Protein AF-A0A9P7V4I9-F1 (afdb_monomer_lite)

Structure (mmCIF, N/CA/C/O backbone):
data_AF-A0A9P7V4I9-F1
#
_entry.id   AF-A0A9P7V4I9-F1
#
loop_
_atom_site.group_PDB
_atom_site.id
_atom_site.type_symbol
_atom_site.label_atom_id
_atom_site.label_alt_id
_atom_site.label_comp_id
_atom_site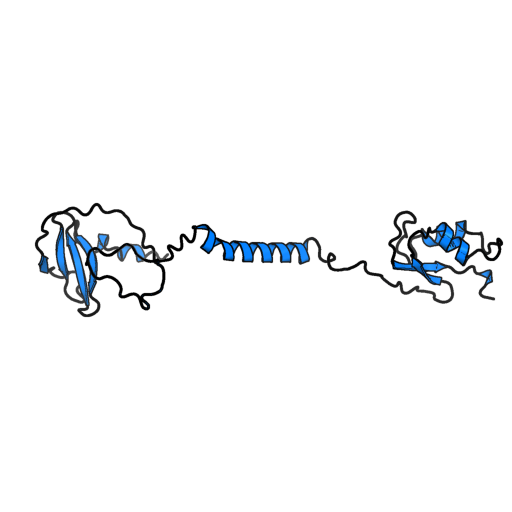.label_asym_id
_atom_site.label_entity_id
_atom_site.label_seq_id
_atom_site.pdbx_PDB_ins_code
_atom_site.Cartn_x
_atom_site.Cartn_y
_atom_site.Cartn_z
_atom_site.occupancy
_atom_site.B_iso_or_equiv
_atom_site.auth_seq_id
_atom_site.auth_comp_id
_atom_site.auth_asym_id
_atom_site.auth_atom_id
_atom_site.pdbx_PDB_model_num
ATOM 1 N N . MET A 1 1 ? -16.036 14.732 38.671 1.00 48.56 1 MET A N 1
ATOM 2 C CA . MET A 1 1 ? -17.140 14.366 39.583 1.00 48.56 1 MET A CA 1
ATOM 3 C C . MET A 1 1 ? -17.226 15.460 40.634 1.00 48.56 1 MET A C 1
ATOM 5 O O . MET A 1 1 ? -16.194 15.838 41.173 1.00 48.56 1 MET A O 1
ATOM 9 N N . GLY A 1 2 ? -18.386 16.105 40.764 1.00 50.16 2 GLY A N 1
ATOM 10 C CA . GLY A 1 2 ? -18.532 17.351 41.520 1.00 50.16 2 GLY A CA 1
ATOM 11 C C . GLY A 1 2 ? -18.321 17.162 43.023 1.00 50.16 2 GLY A C 1
ATOM 12 O O . GLY A 1 2 ? -18.761 16.166 43.593 1.00 50.16 2 GLY A O 1
ATOM 13 N N . ARG A 1 3 ? -17.706 18.169 43.653 1.00 56.31 3 ARG A N 1
ATOM 14 C CA . ARG A 1 3 ? -17.363 18.294 45.088 1.00 56.31 3 ARG A CA 1
ATOM 15 C C . ARG A 1 3 ? -18.532 18.090 46.075 1.00 56.31 3 ARG A C 1
ATOM 17 O O . ARG A 1 3 ? -18.316 18.102 47.277 1.00 56.31 3 ARG A O 1
ATOM 24 N N . TRP A 1 4 ? -19.755 17.940 45.574 1.00 55.81 4 TRP A N 1
ATOM 25 C CA . TRP A 1 4 ? -20.992 17.838 46.351 1.00 55.81 4 TRP A CA 1
ATOM 26 C C . TRP A 1 4 ? -21.554 16.413 46.436 1.00 55.81 4 TRP A C 1
ATOM 28 O O . TRP A 1 4 ? -22.368 16.147 47.307 1.00 55.81 4 TRP A O 1
ATOM 38 N N . THR A 1 5 ? -21.066 15.483 45.607 1.00 58.81 5 THR A N 1
ATOM 39 C CA . THR A 1 5 ? -21.534 14.078 45.596 1.00 58.81 5 THR A CA 1
ATOM 40 C C . THR A 1 5 ? -21.157 13.293 46.858 1.00 58.81 5 THR A C 1
ATOM 42 O O . THR A 1 5 ? -21.803 12.306 47.183 1.00 58.81 5 THR A O 1
ATOM 45 N N . GLN A 1 6 ? -20.164 13.766 47.617 1.00 59.81 6 GLN A N 1
ATOM 46 C CA . GLN A 1 6 ? -19.718 13.153 48.875 1.00 59.81 6 GLN A CA 1
ATOM 47 C C . GLN A 1 6 ? -20.744 13.259 50.022 1.00 59.81 6 GLN A C 1
ATOM 49 O O . GLN A 1 6 ? -20.689 12.478 50.962 1.00 59.81 6 GLN A O 1
ATOM 54 N N . TYR A 1 7 ? -21.679 14.217 49.959 1.00 56.94 7 TYR A N 1
ATOM 55 C CA . TYR A 1 7 ? -22.729 14.400 50.976 1.00 56.94 7 TYR A CA 1
ATOM 56 C C . TYR A 1 7 ? -24.053 13.712 50.604 1.00 56.94 7 TYR A C 1
ATOM 58 O O . TYR A 1 7 ? -25.024 13.792 51.359 1.00 56.94 7 TYR A O 1
ATOM 66 N N . ASP A 1 8 ? -24.106 13.060 49.438 1.00 60.00 8 ASP A N 1
ATOM 67 C CA . ASP A 1 8 ? -25.215 12.192 49.020 1.00 60.00 8 ASP A CA 1
ATOM 68 C C . ASP A 1 8 ? -25.020 10.739 49.476 1.00 60.00 8 ASP A C 1
ATOM 70 O O . ASP A 1 8 ? -25.925 9.916 49.328 1.00 60.00 8 ASP A O 1
ATOM 74 N N . GLU A 1 9 ? -23.857 10.412 50.044 1.00 65.81 9 GLU A N 1
ATOM 75 C CA . GLU A 1 9 ? -23.604 9.089 50.597 1.00 65.81 9 GLU A CA 1
ATOM 76 C C . GLU A 1 9 ? -24.466 8.843 51.840 1.00 65.81 9 GLU A C 1
ATOM 78 O O . GLU A 1 9 ? -24.535 9.661 52.759 1.00 65.81 9 GLU A O 1
ATOM 83 N N . ASP A 1 10 ? -25.083 7.664 51.892 1.00 68.69 10 ASP A N 1
ATOM 84 C CA . ASP A 1 10 ? -25.943 7.242 53.001 1.00 68.69 10 ASP A CA 1
ATOM 85 C C . ASP A 1 10 ? -25.240 7.263 54.355 1.00 68.69 10 ASP A C 1
ATOM 87 O O . ASP A 1 10 ? -25.863 7.554 55.371 1.00 68.69 10 ASP A O 1
ATOM 91 N N . SER A 1 11 ? -23.927 7.038 54.354 1.00 67.62 11 SER A N 1
ATOM 92 C CA . SER A 1 11 ? -23.060 7.100 55.531 1.00 67.62 11 SER A CA 1
ATOM 93 C C . SER A 1 11 ? -23.097 8.449 56.255 1.00 67.62 11 SER A C 1
ATOM 95 O O . SER A 1 11 ? -22.883 8.489 57.460 1.00 67.62 11 SER A O 1
ATOM 97 N N . HIS A 1 12 ? -23.362 9.548 55.541 1.00 66.69 12 HIS A N 1
ATOM 98 C CA . HIS A 1 12 ? -23.398 10.896 56.113 1.00 66.69 12 HIS A CA 1
ATOM 99 C C . HIS A 1 12 ? -24.795 11.337 56.567 1.00 66.69 12 HIS A C 1
ATOM 101 O O . HIS A 1 12 ? -24.910 12.344 57.263 1.00 66.69 12 HIS A O 1
ATOM 107 N N . ARG A 1 13 ? -25.852 10.626 56.157 1.00 70.69 13 ARG A N 1
ATOM 108 C CA . ARG A 1 13 ? -27.253 10.993 56.442 1.00 70.69 13 ARG A CA 1
ATOM 109 C C . ARG A 1 13 ? -27.920 10.059 57.439 1.00 70.69 13 ARG A C 1
ATOM 111 O O . ARG A 1 13 ? -28.845 10.465 58.134 1.00 70.69 13 ARG A O 1
ATOM 118 N N . LEU A 1 14 ? -27.464 8.812 57.497 1.00 77.31 14 LEU A N 1
ATOM 119 C CA . LEU A 1 14 ? -28.004 7.801 58.390 1.00 77.31 14 LEU A CA 1
ATOM 120 C C . LEU A 1 14 ? -27.185 7.704 59.681 1.00 77.31 14 LEU A C 1
ATOM 122 O O . LEU A 1 14 ? -25.968 7.887 59.652 1.00 77.31 14 LEU A O 1
ATOM 126 N N . PRO A 1 15 ? -27.834 7.391 60.816 1.00 77.50 15 PRO A N 1
ATOM 127 C CA . PRO A 1 15 ? -27.128 7.027 62.035 1.00 77.50 15 PRO A CA 1
ATOM 128 C C . PRO A 1 15 ? -26.159 5.864 61.797 1.00 77.50 15 PRO A C 1
ATOM 130 O O . PRO A 1 15 ? -26.411 4.988 60.963 1.00 77.50 15 PRO A O 1
ATOM 133 N N . GLU A 1 16 ? -25.070 5.826 62.567 1.00 74.31 16 GLU A N 1
ATOM 134 C CA . GLU A 1 16 ? -24.111 4.725 62.495 1.00 74.31 16 GLU A CA 1
ATOM 135 C C . GLU A 1 16 ? -24.813 3.374 62.692 1.00 74.31 16 GLU A C 1
ATOM 137 O O . GLU A 1 16 ? -25.641 3.198 63.587 1.00 74.31 16 GLU A O 1
ATOM 142 N N . GLY A 1 17 ? -24.486 2.417 61.824 1.00 79.38 17 GLY A N 1
ATOM 143 C CA . GLY A 1 17 ? -25.064 1.077 61.841 1.00 79.38 17 GLY A CA 1
ATOM 144 C C . GLY A 1 17 ? -26.286 0.889 60.940 1.00 79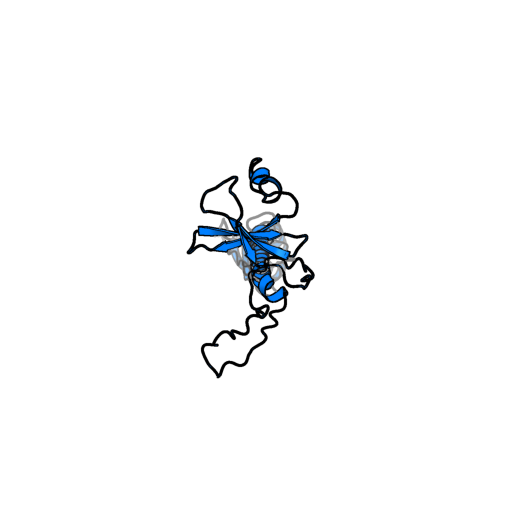.38 17 GLY A C 1
ATOM 145 O O . GLY A 1 17 ? -26.647 -0.256 60.684 1.00 79.38 17 GLY A O 1
ATOM 146 N N . PHE A 1 18 ? -26.873 1.949 60.382 1.00 80.44 18 PHE A N 1
ATOM 147 C CA . PHE A 1 18 ? -27.981 1.833 59.431 1.00 80.44 18 PHE A CA 1
ATOM 148 C C . PHE A 1 18 ? -27.505 1.951 57.984 1.00 80.44 18 PHE A C 1
ATOM 150 O O . PHE A 1 18 ? -26.717 2.830 57.635 1.00 80.44 18 PHE A O 1
ATOM 157 N N . LYS A 1 19 ? -28.020 1.081 57.112 1.00 85.25 19 LYS A N 1
ATOM 158 C CA . LYS A 1 19 ? -27.745 1.126 55.672 1.00 85.25 19 LYS A CA 1
ATOM 159 C C . LYS A 1 19 ? -29.043 1.085 54.873 1.00 85.25 19 LYS A C 1
ATOM 161 O O . LYS A 1 19 ? -29.905 0.251 55.137 1.00 85.25 19 LYS A O 1
ATOM 166 N N . ARG A 1 20 ? -29.175 1.942 53.854 1.00 84.06 20 ARG A N 1
ATOM 167 C CA . ARG A 1 20 ? -30.284 1.851 52.893 1.00 84.06 20 ARG A CA 1
ATOM 168 C C . ARG A 1 20 ? -30.117 0.602 52.026 1.00 84.06 20 ARG A C 1
ATOM 170 O O . ARG A 1 20 ? -29.076 0.413 51.396 1.00 84.06 20 ARG A O 1
ATOM 177 N N . VAL A 1 21 ? -31.151 -0.234 51.989 1.00 84.88 21 VAL A N 1
ATOM 178 C CA . VAL A 1 21 ? -31.166 -1.505 51.239 1.00 84.88 21 VAL A CA 1
ATOM 179 C C . VAL A 1 21 ? -32.210 -1.533 50.128 1.00 84.88 21 VAL A C 1
ATOM 181 O O . VAL A 1 21 ? -32.132 -2.380 49.241 1.00 84.88 21 VAL A O 1
ATOM 184 N N . GLY A 1 22 ? -33.158 -0.592 50.125 1.00 83.75 22 GLY A N 1
ATOM 185 C CA . GLY A 1 22 ? -34.174 -0.517 49.084 1.00 83.75 22 GLY A CA 1
ATOM 186 C C . GLY A 1 22 ? -34.950 0.794 49.065 1.00 83.75 22 GLY A C 1
ATOM 187 O O . GLY A 1 22 ? -34.905 1.591 50.005 1.00 83.75 22 GLY A O 1
ATOM 188 N N . TYR A 1 23 ? -35.672 0.987 47.967 1.00 83.94 23 TYR A N 1
ATOM 189 C CA . TYR A 1 23 ? -36.654 2.045 47.777 1.00 83.94 23 TYR A CA 1
ATOM 190 C C . TYR A 1 23 ? -37.902 1.423 47.149 1.00 83.94 23 TYR A C 1
ATOM 192 O O . TYR A 1 23 ? -37.803 0.766 46.112 1.00 83.94 23 TYR A O 1
ATOM 200 N N . ASP A 1 24 ? -39.050 1.600 47.795 1.00 81.88 24 ASP A N 1
ATOM 201 C CA . ASP A 1 24 ? -40.350 1.225 47.246 1.00 81.88 24 ASP A CA 1
ATOM 202 C C . ASP A 1 24 ? -40.912 2.436 46.497 1.00 81.88 24 ASP A C 1
ATOM 204 O O . ASP A 1 24 ? -41.302 3.427 47.116 1.00 81.88 24 ASP A O 1
ATOM 208 N N . SER A 1 25 ? -40.918 2.371 45.163 1.00 81.75 25 SER A N 1
ATOM 209 C CA . SER A 1 25 ? -41.394 3.459 44.305 1.00 81.75 25 SER A CA 1
ATOM 210 C C . SER A 1 25 ? -42.901 3.670 44.371 1.00 81.75 25 SER A C 1
ATOM 212 O O . SER A 1 25 ? -43.354 4.792 44.174 1.00 81.75 25 SER A O 1
ATOM 214 N N . ASP A 1 26 ? -43.669 2.616 44.647 1.00 80.06 26 ASP A N 1
ATOM 215 C CA . ASP A 1 26 ? -45.132 2.690 44.680 1.00 80.06 26 ASP A CA 1
ATOM 216 C C . ASP A 1 26 ? -45.604 3.376 45.964 1.00 80.06 26 ASP A C 1
ATOM 218 O O . ASP A 1 26 ? -46.618 4.074 45.975 1.00 80.06 26 ASP A O 1
ATOM 222 N N . ARG A 1 27 ? -44.849 3.187 47.053 1.00 77.75 27 ARG A N 1
ATOM 223 C CA . ARG A 1 27 ? -45.115 3.803 48.361 1.00 77.75 27 ARG A CA 1
ATOM 224 C C . ARG A 1 27 ? -44.264 5.038 48.645 1.00 77.75 27 ARG A C 1
ATOM 226 O O . ARG A 1 27 ? -44.505 5.695 49.649 1.00 77.75 27 ARG A O 1
ATOM 233 N N . GLN A 1 28 ? -43.266 5.311 47.808 1.00 79.69 28 GLN A N 1
ATOM 234 C CA . GLN A 1 28 ? -42.251 6.354 47.986 1.00 79.69 28 GLN A CA 1
ATOM 235 C C . GLN A 1 28 ? -41.512 6.274 49.340 1.00 79.69 28 GLN A C 1
ATOM 237 O O . GLN A 1 28 ? -41.162 7.293 49.935 1.00 79.69 28 GLN A O 1
ATOM 242 N N . ILE A 1 29 ? -41.238 5.054 49.818 1.00 81.94 29 ILE A N 1
ATOM 243 C CA . ILE A 1 29 ? -40.626 4.783 51.132 1.00 81.94 29 ILE A CA 1
ATOM 244 C C . ILE A 1 29 ? -39.210 4.225 50.973 1.00 81.94 29 ILE A C 1
ATOM 246 O O . ILE A 1 29 ? -38.946 3.364 50.130 1.00 81.94 29 ILE A O 1
ATOM 250 N N . TYR A 1 30 ? -38.303 4.675 51.840 1.00 82.56 30 TYR A N 1
ATOM 251 C CA . TYR A 1 30 ? -36.968 4.099 51.976 1.00 82.56 30 TYR A CA 1
ATOM 252 C C . TYR A 1 30 ? -36.941 2.972 53.008 1.00 82.56 30 TYR A C 1
ATOM 254 O O . TYR A 1 30 ? -37.517 3.091 54.093 1.00 82.56 30 TYR A O 1
ATOM 262 N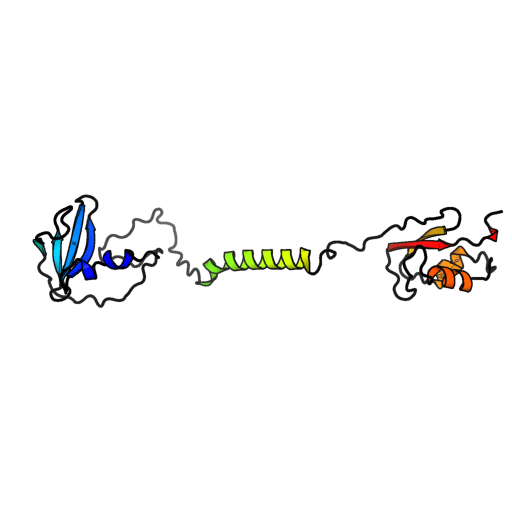 N . ILE A 1 31 ? -36.230 1.896 52.661 1.00 84.44 31 ILE A N 1
ATOM 263 C CA . ILE A 1 31 ? -36.037 0.720 53.510 1.00 84.44 31 ILE A CA 1
ATOM 264 C C . ILE A 1 31 ? -34.584 0.685 53.980 1.00 84.44 31 ILE A C 1
ATOM 266 O O . ILE A 1 31 ? -33.647 0.704 53.170 1.00 84.44 31 ILE A O 1
ATOM 270 N N . PHE A 1 32 ? -34.410 0.594 55.292 1.00 86.25 32 PHE A N 1
ATOM 271 C CA . PHE A 1 32 ? -33.123 0.552 55.969 1.00 86.25 32 PHE A CA 1
ATOM 272 C C . PHE A 1 32 ? -32.945 -0.770 56.709 1.00 86.25 32 PHE A C 1
ATOM 274 O O . PHE A 1 32 ? -33.903 -1.357 57.214 1.00 86.25 32 PHE A O 1
ATOM 281 N N . GLU A 1 33 ? -31.704 -1.227 56.787 1.00 85.94 33 GLU A N 1
ATOM 282 C CA . GLU A 1 33 ? -31.306 -2.399 57.555 1.00 85.94 33 GLU A CA 1
ATOM 283 C C . GLU A 1 33 ? -30.282 -1.984 58.610 1.00 85.94 33 GLU A C 1
ATOM 285 O O . GLU A 1 33 ? -29.309 -1.286 58.306 1.00 85.94 33 GLU A O 1
ATOM 290 N N . ASP A 1 34 ? -30.522 -2.402 59.850 1.00 84.94 34 ASP A N 1
ATOM 291 C CA . ASP A 1 34 ? -29.554 -2.274 60.935 1.00 84.94 34 ASP A CA 1
ATOM 292 C C . ASP A 1 34 ? -28.504 -3.381 60.801 1.00 84.94 34 ASP A C 1
ATOM 294 O O . ASP A 1 34 ? -28.817 -4.569 60.859 1.00 84.94 34 ASP A O 1
ATOM 298 N N . THR A 1 35 ? -27.249 -2.987 60.630 1.00 80.38 35 THR A N 1
ATOM 299 C CA . THR A 1 35 ? -26.103 -3.892 60.480 1.00 80.38 35 THR A CA 1
ATOM 300 C C . THR A 1 35 ? -25.798 -4.715 61.732 1.00 80.38 35 THR A C 1
ATOM 302 O O . THR A 1 35 ? -25.173 -5.768 61.606 1.00 80.38 35 THR A O 1
ATOM 305 N N . ASN A 1 36 ? -26.242 -4.283 62.917 1.00 78.62 36 ASN A N 1
ATOM 306 C CA . ASN A 1 36 ? -26.008 -5.010 64.166 1.00 78.62 36 ASN A CA 1
ATOM 307 C C . ASN A 1 36 ? -27.020 -6.144 64.358 1.00 78.62 36 ASN A C 1
ATOM 309 O O . ASN A 1 36 ? -26.644 -7.283 64.635 1.00 78.62 36 ASN A O 1
ATOM 313 N N . ASP A 1 37 ? -28.301 -5.829 64.162 1.00 76.00 37 ASP A N 1
ATOM 314 C CA . ASP A 1 37 ? -29.410 -6.726 64.497 1.00 76.00 37 ASP A CA 1
ATOM 315 C C . ASP A 1 37 ? -30.070 -7.370 63.264 1.00 76.00 37 ASP A C 1
ATOM 317 O O . ASP A 1 37 ? -30.934 -8.240 63.401 1.00 76.00 37 ASP A O 1
ATOM 321 N N . GLY A 1 38 ? -29.718 -6.930 62.051 1.00 74.44 38 GLY A N 1
ATOM 322 C CA . GLY A 1 38 ? -30.373 -7.340 60.802 1.00 74.44 38 GLY A CA 1
ATOM 323 C C . GLY A 1 38 ? -31.856 -6.962 60.755 1.00 74.44 38 GLY A C 1
ATOM 324 O O . GLY A 1 38 ? -32.656 -7.624 60.093 1.00 74.44 38 GLY A O 1
ATOM 325 N N . SER A 1 39 ? -32.265 -5.961 61.541 1.00 82.44 39 SER A N 1
ATOM 326 C CA . SER A 1 39 ? -33.660 -5.532 61.622 1.00 82.44 39 SER A CA 1
ATOM 327 C C . SER A 1 39 ? -33.999 -4.546 60.509 1.00 82.44 39 SER A C 1
ATOM 329 O O . SER A 1 39 ? -33.173 -3.714 60.136 1.00 82.44 39 SER A O 1
ATOM 331 N N . THR A 1 40 ? -35.215 -4.650 59.964 1.00 85.38 40 THR A N 1
ATOM 332 C CA . THR A 1 40 ? -35.668 -3.795 58.859 1.00 85.38 40 THR A CA 1
ATOM 333 C C . THR A 1 40 ? -36.500 -2.628 59.374 1.00 85.38 40 THR A C 1
ATOM 335 O O . THR A 1 40 ? -37.438 -2.811 60.162 1.00 85.38 40 THR A O 1
ATOM 338 N N . TRP A 1 41 ? -36.184 -1.439 58.874 1.00 84.19 41 TRP A N 1
ATOM 339 C CA . TRP A 1 41 ? -36.788 -0.168 59.250 1.00 84.19 41 TRP A CA 1
ATOM 340 C C . TRP A 1 41 ? -37.297 0.579 58.018 1.00 84.19 41 TRP A C 1
ATOM 342 O O . TRP A 1 41 ? -36.680 0.540 56.957 1.00 84.19 41 TRP A O 1
ATOM 352 N N . GLU A 1 42 ? -38.421 1.272 58.168 1.00 86.81 42 GLU A N 1
ATOM 353 C CA . GLU A 1 42 ? -39.026 2.121 57.137 1.00 86.81 42 GLU A CA 1
ATOM 354 C C . GLU A 1 42 ? -38.976 3.591 57.572 1.00 86.81 42 GLU A C 1
ATOM 356 O O . GLU A 1 42 ? -39.294 3.907 58.723 1.00 86.81 42 GLU A O 1
ATOM 361 N N . GLY A 1 43 ? -38.608 4.486 56.651 1.00 80.00 43 GLY A N 1
ATOM 362 C CA . GLY A 1 43 ? -38.710 5.941 56.829 1.00 80.00 43 GLY A CA 1
ATOM 363 C C . GLY A 1 43 ? -39.970 6.523 56.181 1.00 80.00 43 GLY A C 1
ATOM 364 O O . GLY A 1 43 ? -40.498 5.951 55.229 1.00 80.00 43 GLY A O 1
ATOM 365 N N . GLN A 1 44 ? -40.460 7.662 56.678 1.00 66.31 44 GLN A N 1
ATOM 366 C CA . GLN A 1 44 ? -41.551 8.391 56.019 1.00 66.31 44 GLN A CA 1
ATOM 367 C C . GLN A 1 44 ? -41.074 9.094 54.738 1.00 66.31 44 GLN A C 1
ATOM 369 O O . GLN A 1 44 ? -39.887 9.375 54.569 1.00 66.31 44 GLN A O 1
ATOM 374 N N . GLU A 1 45 ? -42.009 9.358 53.824 1.00 63.91 45 GLU A N 1
ATOM 375 C CA . GLU A 1 45 ? -41.734 10.058 52.570 1.00 63.91 45 GLU A CA 1
ATOM 376 C C . GLU A 1 45 ? -41.261 11.496 52.842 1.00 63.91 45 GLU A C 1
ATOM 378 O O . GLU A 1 45 ? -41.910 12.244 53.567 1.00 63.91 45 GLU A O 1
ATOM 383 N N . GLY A 1 46 ? -40.141 11.894 52.232 1.00 60.97 46 GLY A N 1
ATOM 384 C CA . GLY A 1 46 ? -39.700 13.293 52.189 1.00 60.97 46 GLY A CA 1
ATOM 385 C C . GLY A 1 46 ? -39.006 13.835 53.444 1.00 60.97 46 GLY A C 1
ATOM 386 O O . GLY A 1 46 ? -38.575 14.985 53.425 1.00 60.97 46 GLY A O 1
ATOM 387 N N . GLU A 1 47 ? -38.846 13.036 54.498 1.00 61.88 47 GLU A N 1
ATOM 388 C CA . GLU A 1 47 ? -38.163 13.461 55.724 1.00 61.88 47 GLU A CA 1
ATOM 389 C C . GLU A 1 47 ? -36.643 13.253 55.621 1.00 61.88 47 GLU A C 1
ATOM 391 O O . GLU A 1 47 ? -36.160 12.128 55.486 1.00 61.88 47 GLU A O 1
ATOM 396 N N . GLU A 1 48 ? -35.877 14.346 55.704 1.00 55.91 48 GLU A N 1
ATOM 397 C CA . GLU A 1 48 ? -34.404 14.317 55.727 1.00 55.91 48 GLU A CA 1
ATOM 398 C C . GLU A 1 48 ? -33.874 13.729 57.052 1.00 55.91 48 GLU A C 1
ATOM 400 O O . GLU A 1 48 ? -32.838 13.067 57.064 1.00 55.91 48 GLU A O 1
ATOM 405 N N . PHE A 1 49 ? -34.630 13.905 58.148 1.00 60.00 49 PHE A N 1
ATOM 406 C CA . PHE A 1 49 ? -34.340 13.395 59.495 1.00 60.00 49 PHE A CA 1
ATOM 407 C C . PHE A 1 49 ? -35.637 12.962 60.210 1.00 60.00 49 PHE A C 1
ATOM 409 O O . PHE A 1 49 ? -36.082 13.601 61.161 1.00 60.00 49 PHE A O 1
ATOM 416 N N . GLY A 1 50 ? -36.276 11.895 59.724 1.00 66.94 50 GLY A N 1
ATOM 417 C CA . GLY A 1 50 ? -37.553 11.399 60.256 1.00 66.94 50 GLY A CA 1
ATOM 418 C C . GLY A 1 50 ? -37.426 10.247 61.261 1.00 66.94 50 GLY A C 1
ATOM 419 O O . GLY A 1 50 ? -36.438 9.512 61.276 1.00 66.94 50 GLY A O 1
ATOM 420 N N . GLU A 1 51 ? -38.463 10.041 62.079 1.00 72.62 51 GLU A N 1
ATOM 421 C CA . GLU A 1 51 ? -38.571 8.860 62.945 1.00 72.62 51 GLU A CA 1
ATOM 422 C C . GLU A 1 51 ? -38.705 7.580 62.099 1.00 72.62 51 GLU A C 1
ATOM 424 O O . GLU A 1 51 ? -39.624 7.441 61.287 1.00 72.62 51 GLU A O 1
ATOM 429 N N . MET A 1 52 ? -37.793 6.622 62.292 1.00 77.06 52 MET A N 1
ATOM 430 C CA . MET A 1 52 ? -37.837 5.328 61.607 1.00 77.06 52 MET A CA 1
ATOM 431 C C . MET A 1 52 ? -38.777 4.363 62.332 1.00 77.06 52 MET A C 1
ATOM 433 O O . MET A 1 52 ? -38.692 4.181 63.549 1.00 77.06 52 MET A O 1
ATOM 437 N N . ARG A 1 53 ? -39.641 3.676 61.579 1.00 80.12 53 ARG A N 1
ATOM 438 C CA . ARG A 1 53 ? -40.534 2.648 62.123 1.00 80.12 53 ARG A CA 1
ATOM 439 C C . ARG A 1 53 ? -39.958 1.261 61.873 1.00 80.12 53 ARG A C 1
ATOM 441 O O . ARG A 1 53 ? -39.714 0.878 60.732 1.00 80.12 53 ARG A O 1
ATOM 448 N N . LYS A 1 54 ? -39.799 0.479 62.940 1.00 80.38 54 LYS A N 1
ATOM 449 C CA . LYS A 1 54 ? -39.373 -0.920 62.841 1.00 80.38 54 LYS A CA 1
ATOM 450 C C . LYS A 1 54 ? -40.484 -1.765 62.226 1.00 80.38 54 LYS A C 1
ATOM 452 O O . LYS A 1 54 ? -41.604 -1.762 62.734 1.00 80.38 54 LYS A O 1
ATOM 457 N N . VAL A 1 55 ? -40.170 -2.495 61.161 1.00 80.75 55 VAL A N 1
ATOM 458 C CA . VAL A 1 55 ? -41.157 -3.303 60.419 1.00 80.75 55 VAL A CA 1
ATOM 459 C C . VAL A 1 55 ? -40.886 -4.794 60.538 1.00 80.75 55 VAL A C 1
ATOM 461 O O . VAL A 1 55 ? -41.820 -5.592 60.496 1.00 80.75 55 VAL A O 1
ATOM 464 N N . SER A 1 56 ? -39.638 -5.190 60.795 1.00 76.62 56 SER A N 1
ATOM 465 C CA . SER A 1 56 ? -39.305 -6.583 61.082 1.00 76.62 56 SER A CA 1
ATOM 466 C C . SER A 1 56 ? -38.282 -6.699 62.216 1.00 76.62 56 SER A C 1
ATOM 468 O O . SER A 1 56 ? -37.365 -5.887 62.356 1.00 76.62 56 SER A O 1
ATOM 470 N N . ASN A 1 57 ? -38.442 -7.725 63.055 1.00 65.25 57 ASN A N 1
ATOM 471 C CA . ASN A 1 57 ? -37.377 -8.166 63.949 1.00 65.25 57 ASN A CA 1
ATOM 472 C C . ASN A 1 57 ? -36.478 -9.119 63.158 1.00 65.25 57 ASN A C 1
ATOM 474 O O . ASN A 1 57 ? -36.964 -10.133 62.652 1.00 65.25 57 ASN A O 1
ATOM 478 N N . GLY A 1 58 ? -35.189 -8.782 63.059 1.00 57.16 58 GLY A N 1
ATOM 479 C CA . GLY A 1 58 ? -34.180 -9.585 62.378 1.00 57.16 58 GLY A CA 1
ATOM 480 C C . GLY A 1 58 ? -34.138 -10.993 62.961 1.00 57.16 58 GLY A C 1
ATOM 481 O O . GLY A 1 58 ? -33.608 -11.227 64.044 1.00 57.16 58 GLY A O 1
ATOM 482 N N . SER A 1 59 ? -34.744 -11.947 62.260 1.00 44.41 59 SER A N 1
ATOM 483 C CA . SER A 1 59 ? -34.658 -13.362 62.607 1.00 44.41 59 SER A CA 1
ATOM 484 C C . SER A 1 59 ? -33.515 -13.983 61.812 1.00 44.41 59 SER A C 1
ATOM 486 O O . SER A 1 59 ? -33.684 -14.490 60.712 1.00 44.41 59 SER A O 1
ATOM 488 N N . GLY A 1 60 ? -32.324 -13.881 62.405 1.00 45.81 60 GLY A N 1
ATOM 489 C CA . GLY A 1 60 ? -31.197 -14.803 62.272 1.00 45.81 60 GLY A CA 1
ATOM 490 C C . GLY A 1 60 ? -30.887 -15.382 60.891 1.00 45.81 60 GLY A C 1
ATOM 491 O O . GLY A 1 60 ? -31.258 -16.515 60.594 1.00 45.81 60 GLY A O 1
ATOM 492 N N . ARG A 1 61 ? -30.020 -14.694 60.144 1.00 36.81 61 ARG A N 1
ATOM 493 C CA . ARG A 1 61 ? -28.786 -15.284 59.592 1.00 36.81 61 ARG A CA 1
ATOM 494 C C . ARG A 1 61 ? -27.931 -14.171 58.979 1.00 36.81 61 ARG A C 1
ATOM 496 O O . ARG A 1 61 ? -28.457 -13.432 58.152 1.00 36.81 61 ARG A O 1
ATOM 503 N N . PRO A 1 62 ? -26.632 -14.065 59.308 1.00 40.38 62 PRO A N 1
ATOM 504 C CA . PRO A 1 62 ? -25.750 -13.180 58.567 1.00 40.38 62 PRO A CA 1
ATOM 505 C C . PRO A 1 62 ? -25.647 -13.743 57.147 1.00 40.38 62 PRO A C 1
ATOM 507 O O . PRO A 1 62 ? -25.048 -14.799 56.929 1.00 40.38 62 PRO A O 1
ATOM 510 N N . ARG A 1 63 ? -26.275 -13.080 56.172 1.00 43.66 63 ARG A N 1
ATOM 511 C CA . ARG A 1 63 ? -25.888 -13.265 54.775 1.00 43.66 63 ARG A CA 1
ATOM 512 C C . ARG A 1 63 ? -24.466 -12.731 54.688 1.00 43.66 63 ARG A C 1
ATOM 514 O O . ARG A 1 63 ? -24.249 -11.536 54.863 1.00 43.66 63 ARG A O 1
ATOM 521 N N . GLN A 1 64 ? -23.500 -13.630 54.501 1.00 37.47 64 GLN A N 1
ATOM 522 C CA . GLN A 1 64 ? -22.166 -13.240 54.073 1.00 37.47 64 GLN A CA 1
ATOM 523 C C . GLN A 1 64 ? -22.342 -12.340 52.854 1.00 37.47 64 GLN A C 1
ATOM 525 O O . GLN A 1 64 ? -22.886 -12.744 51.830 1.00 37.47 64 GLN A O 1
ATOM 530 N N . ARG A 1 65 ? -21.981 -11.080 53.061 1.00 41.84 65 ARG A N 1
ATOM 531 C CA . ARG A 1 65 ? -21.950 -10.032 52.064 1.00 41.84 65 ARG A CA 1
ATOM 532 C C . ARG A 1 65 ? -20.787 -10.354 51.136 1.00 41.84 65 ARG A C 1
ATOM 534 O O . ARG A 1 65 ? -19.668 -9.925 51.388 1.00 41.84 65 ARG A O 1
ATOM 541 N N . GLU A 1 66 ? -21.047 -11.167 50.121 1.00 41.78 66 GLU A N 1
ATOM 542 C CA . GLU A 1 66 ? -20.260 -11.102 48.897 1.00 41.78 66 GLU A CA 1
ATOM 543 C C . GLU A 1 66 ? -20.600 -9.748 48.269 1.00 41.78 66 GLU A C 1
ATOM 545 O O . GLU A 1 66 ? -21.766 -9.404 48.056 1.00 41.78 66 GLU A O 1
ATOM 550 N N . GLU A 1 67 ? -19.577 -8.909 48.141 1.00 44.53 67 GLU A N 1
ATOM 551 C CA . GLU A 1 67 ? -19.611 -7.674 47.370 1.00 44.53 67 GLU A CA 1
ATOM 552 C C . GLU A 1 67 ? -19.765 -8.060 45.898 1.00 44.53 67 GLU A C 1
ATOM 554 O O . GLU A 1 67 ? -18.812 -8.026 45.132 1.00 44.53 67 GLU A O 1
ATOM 559 N N . ASP A 1 68 ? -20.964 -8.500 45.523 1.00 41.66 68 ASP A N 1
ATOM 560 C CA . ASP A 1 68 ? -21.310 -8.708 44.129 1.00 41.66 68 ASP A CA 1
ATOM 561 C C . ASP A 1 68 ? -21.565 -7.333 43.519 1.00 41.66 68 ASP A C 1
ATOM 563 O O . ASP A 1 68 ? -22.589 -6.674 43.746 1.00 41.66 68 ASP A O 1
ATOM 567 N N . ASP A 1 69 ? -20.546 -6.900 42.785 1.00 39.09 69 ASP A N 1
ATOM 568 C CA . ASP A 1 69 ? -20.591 -5.859 41.779 1.00 39.09 69 ASP A CA 1
ATOM 569 C C . ASP A 1 69 ? -21.913 -5.913 41.008 1.00 39.09 69 ASP A C 1
ATOM 571 O O . ASP A 1 69 ? -22.445 -6.977 40.684 1.00 39.09 69 ASP A O 1
ATOM 575 N N . VAL A 1 70 ? -22.467 -4.735 40.725 1.00 48.59 70 VAL A N 1
ATOM 576 C CA . VAL A 1 70 ? -23.754 -4.559 40.048 1.00 48.59 70 VAL A CA 1
ATOM 577 C C . VAL A 1 70 ? -23.619 -4.990 38.583 1.00 48.59 70 VAL A C 1
ATOM 579 O O . VAL A 1 70 ? -23.539 -4.165 37.675 1.00 48.59 70 VAL A O 1
ATOM 582 N N . GLU A 1 71 ? -23.559 -6.295 38.333 1.00 44.56 71 GLU A N 1
ATOM 583 C CA . GLU A 1 71 ? -23.493 -6.844 36.990 1.00 44.56 71 GLU A CA 1
ATOM 584 C C . GLU A 1 71 ? -24.904 -6.831 36.393 1.00 44.56 71 GLU A C 1
ATOM 586 O O . GLU A 1 71 ? -25.777 -7.658 36.675 1.00 44.56 71 GLU A O 1
ATOM 591 N N . TYR A 1 72 ? -25.143 -5.816 35.562 1.00 45.69 72 TYR A N 1
ATOM 592 C CA . TYR A 1 72 ? -26.302 -5.711 34.684 1.00 45.69 72 TYR A CA 1
ATOM 593 C C . TYR A 1 72 ? -26.195 -6.801 33.607 1.00 45.69 72 TYR A C 1
ATOM 595 O O . TYR A 1 72 ? -25.783 -6.555 32.476 1.00 45.69 72 TYR A O 1
ATOM 603 N N . GLY A 1 73 ? -26.510 -8.043 33.971 1.00 44.47 73 GLY A N 1
ATOM 604 C CA . GLY A 1 73 ? -26.307 -9.171 33.071 1.00 44.47 73 GLY A CA 1
ATOM 605 C C . GLY A 1 73 ? -26.708 -10.513 33.663 1.00 44.47 73 GLY A C 1
ATOM 606 O O . GLY A 1 73 ? -25.868 -11.259 34.127 1.00 44.47 73 GLY A O 1
ATOM 607 N N . ALA A 1 74 ? -27.997 -10.834 33.554 1.00 45.25 74 ALA A N 1
ATOM 608 C CA . ALA A 1 74 ? -28.548 -12.191 33.525 1.00 45.25 74 ALA A CA 1
ATOM 609 C C . ALA A 1 74 ? -28.161 -13.185 34.653 1.00 45.25 74 ALA A C 1
ATOM 611 O O . ALA A 1 74 ? -27.142 -13.861 34.617 1.00 45.25 74 ALA A O 1
ATOM 612 N N . ALA A 1 75 ? -29.162 -13.445 35.503 1.00 51.53 75 ALA A N 1
ATOM 613 C CA . ALA A 1 75 ? -29.429 -14.743 36.130 1.00 51.53 75 ALA A CA 1
ATOM 614 C C . ALA A 1 75 ? -28.411 -15.257 37.166 1.00 51.53 75 ALA A C 1
ATOM 616 O O . ALA A 1 75 ? -27.914 -16.375 37.061 1.00 51.53 75 ALA A O 1
ATOM 617 N N . SER A 1 76 ? -28.258 -14.516 38.265 1.00 47.84 76 SER A N 1
ATOM 618 C CA . SER A 1 76 ? -28.171 -15.174 39.572 1.00 47.84 76 SER A CA 1
ATOM 619 C C . SER A 1 76 ? -29.598 -15.509 40.015 1.00 47.84 76 SER A C 1
ATOM 621 O O . SER A 1 76 ? -30.464 -14.631 40.085 1.00 47.84 76 SER A O 1
ATOM 623 N N . GLY A 1 77 ? -29.885 -16.801 40.180 1.00 47.34 77 GLY A N 1
ATOM 624 C CA . GLY A 1 77 ? -31.199 -17.302 40.570 1.00 47.34 77 GLY A CA 1
ATOM 625 C C . GLY A 1 77 ? -31.629 -16.675 41.890 1.00 47.34 77 GLY A C 1
ATOM 626 O O . GLY A 1 77 ? -31.006 -16.895 42.927 1.00 47.34 77 GLY A O 1
ATOM 627 N N . ARG A 1 78 ? -32.695 -15.877 41.848 1.00 50.47 78 ARG A N 1
ATOM 628 C CA . ARG A 1 78 ? -33.314 -15.340 43.054 1.00 50.47 78 ARG A CA 1
ATOM 629 C C . ARG A 1 78 ? -33.791 -16.502 43.935 1.00 50.47 78 ARG A C 1
ATOM 631 O O . ARG A 1 78 ? -34.329 -17.493 43.449 1.00 50.47 78 ARG A O 1
ATOM 638 N N . SER A 1 79 ? -33.595 -16.381 45.246 1.00 53.69 79 SER A N 1
ATOM 639 C CA . SER A 1 79 ? -33.989 -17.397 46.234 1.00 53.69 79 SER A CA 1
ATOM 640 C C . SER A 1 79 ? -35.498 -17.428 46.525 1.00 53.69 79 SER A C 1
ATOM 642 O O . SER A 1 79 ? -35.921 -18.076 47.475 1.00 53.69 79 SER A O 1
ATOM 644 N N . ASP A 1 80 ? -36.298 -16.666 45.780 1.00 59.78 80 ASP A N 1
ATOM 645 C CA . ASP A 1 80 ? -37.729 -16.428 45.996 1.00 59.78 80 ASP A CA 1
ATOM 646 C C . ASP A 1 80 ? -38.635 -17.463 45.301 1.00 59.78 80 ASP A C 1
ATOM 648 O O . ASP A 1 80 ? -39.852 -17.402 45.449 1.00 59.78 80 ASP A O 1
ATOM 652 N N . GLY A 1 81 ? -38.069 -18.451 44.598 1.00 53.69 81 GLY A N 1
ATOM 653 C CA . GLY A 1 81 ? -38.816 -19.599 44.066 1.00 53.69 81 GLY A CA 1
ATOM 654 C C . GLY A 1 81 ? -39.721 -19.285 42.870 1.00 53.69 81 GLY A C 1
ATOM 655 O O . GLY A 1 81 ? -40.422 -20.175 42.392 1.00 53.69 81 GLY A O 1
ATOM 656 N N . TYR A 1 82 ? -39.690 -18.056 42.352 1.00 47.91 82 TYR A N 1
ATOM 657 C CA . TYR A 1 82 ? -40.379 -17.703 41.117 1.00 47.91 82 TYR A CA 1
ATOM 658 C C . TYR A 1 82 ? -39.454 -17.943 39.925 1.00 47.91 82 TYR A C 1
ATOM 660 O O . TYR A 1 82 ? -38.575 -17.145 39.598 1.00 47.91 82 TYR A O 1
ATOM 668 N N . GLU A 1 83 ? -39.668 -19.077 39.266 1.00 51.81 83 GLU A N 1
ATOM 669 C CA . GLU A 1 83 ? -39.044 -19.400 37.991 1.00 51.81 83 GLU A CA 1
ATOM 670 C C . GLU A 1 83 ? -39.572 -18.438 36.915 1.00 51.81 83 GLU A C 1
ATOM 672 O O . GLU A 1 83 ? -40.784 -18.255 36.765 1.00 51.81 83 GLU A O 1
ATOM 677 N N . ARG A 1 84 ? -38.673 -17.771 36.172 1.00 53.22 84 ARG A N 1
ATOM 678 C CA . ARG A 1 84 ? -39.085 -16.977 35.008 1.00 53.22 84 ARG A CA 1
ATOM 679 C C . ARG A 1 84 ? -39.749 -17.934 34.028 1.00 53.22 84 ARG A C 1
ATOM 681 O O . ARG A 1 84 ? -39.061 -18.776 33.461 1.00 53.22 84 ARG A O 1
ATOM 688 N N . LEU A 1 85 ? -41.055 -17.773 33.822 1.00 54.25 85 LEU A N 1
ATOM 689 C CA . LEU A 1 85 ? -41.788 -18.447 32.757 1.00 54.25 85 LEU A CA 1
ATOM 690 C C . LEU A 1 85 ? -41.091 -18.124 31.434 1.00 54.25 85 LEU A C 1
ATOM 692 O O . LEU A 1 85 ? -41.177 -17.013 30.910 1.00 54.25 85 LEU A O 1
ATOM 696 N N . SER A 1 86 ? -40.326 -19.091 30.949 1.00 49.44 86 SER A N 1
ATOM 697 C CA . SER A 1 86 ? -39.676 -19.066 29.656 1.00 49.44 86 SER A CA 1
ATOM 698 C C . SER A 1 86 ? -40.763 -19.057 28.590 1.00 49.44 86 SER A C 1
ATOM 700 O O . SER A 1 86 ? -41.574 -19.975 28.479 1.00 49.44 86 SER A O 1
ATOM 702 N N . SER A 1 87 ? -40.795 -17.990 27.797 1.00 55.41 87 SER A N 1
ATOM 703 C CA . SER A 1 87 ? -41.474 -18.012 26.511 1.00 55.41 87 SER A CA 1
ATOM 704 C C . SER A 1 87 ? -40.808 -19.105 25.671 1.00 55.41 87 SER A C 1
ATOM 706 O O . SER A 1 87 ? -39.665 -18.929 25.262 1.00 55.41 87 SER A O 1
ATOM 708 N N . ASP A 1 88 ? -41.533 -20.199 25.433 1.00 50.00 88 ASP A N 1
ATOM 709 C CA . ASP A 1 88 ? -41.202 -21.345 24.567 1.00 50.00 88 ASP A CA 1
ATOM 710 C C . ASP A 1 88 ? -40.556 -22.582 25.260 1.00 50.00 88 ASP A C 1
ATOM 712 O O . ASP A 1 88 ? -39.364 -22.579 25.580 1.00 50.00 88 ASP A O 1
ATOM 716 N N . PRO A 1 89 ? -41.314 -23.688 25.453 1.00 54.81 89 PRO A N 1
ATOM 717 C CA . PRO A 1 89 ? -40.829 -24.930 26.068 1.00 54.81 89 PRO A CA 1
ATOM 718 C C . PRO A 1 89 ? -39.863 -25.751 25.194 1.00 54.81 89 PRO A C 1
ATOM 720 O O . PRO A 1 89 ? -39.320 -26.745 25.673 1.00 54.81 89 PRO A O 1
ATOM 723 N N . ASN A 1 90 ? -39.624 -25.368 23.934 1.00 51.50 90 ASN A N 1
ATOM 724 C CA . ASN A 1 90 ? -38.702 -26.082 23.040 1.00 51.50 90 ASN A CA 1
ATOM 725 C C . ASN A 1 90 ? -37.316 -25.443 22.920 1.00 51.50 90 ASN A C 1
ATOM 727 O O . ASN A 1 90 ? -36.494 -25.915 22.129 1.00 51.50 90 ASN A O 1
ATOM 731 N N . GLN A 1 91 ? -37.017 -24.387 23.678 1.00 51.69 91 GLN A N 1
ATOM 732 C CA . GLN A 1 91 ? -35.693 -23.793 23.611 1.00 51.69 91 GLN A CA 1
ATOM 733 C C . GLN A 1 91 ? -34.737 -24.556 24.541 1.00 51.69 91 GLN A C 1
ATOM 735 O O . GLN A 1 91 ? -34.885 -24.478 25.762 1.00 51.69 91 GLN A O 1
ATOM 740 N N . PRO A 1 92 ? -33.733 -25.291 24.015 1.00 49.09 92 PRO A N 1
ATOM 741 C CA . PRO A 1 92 ? -32.680 -25.809 24.870 1.00 49.09 92 PRO A CA 1
ATOM 742 C C . PRO A 1 92 ? -32.058 -24.618 25.592 1.00 49.09 92 PRO A C 1
ATOM 744 O O . PRO A 1 92 ? -31.730 -23.618 24.944 1.00 49.09 92 PRO A O 1
ATOM 747 N N . THR A 1 93 ? -31.892 -24.733 26.911 1.00 54.66 93 THR A N 1
ATOM 748 C CA . THR A 1 93 ? -31.088 -23.830 27.735 1.00 54.66 93 THR A CA 1
ATOM 749 C C . THR A 1 93 ? -29.658 -23.878 27.215 1.00 54.66 93 THR A C 1
ATOM 751 O O . THR A 1 93 ? -28.773 -24.560 27.730 1.00 54.66 93 THR A O 1
ATOM 754 N N . ARG A 1 94 ? -29.411 -23.171 26.110 1.00 51.16 94 ARG A N 1
ATOM 755 C CA . ARG A 1 94 ? -28.069 -22.899 25.643 1.00 51.16 94 ARG A CA 1
ATOM 756 C C . ARG A 1 94 ? -27.491 -22.009 26.719 1.00 51.16 94 ARG A C 1
ATOM 758 O O . ARG A 1 94 ? -27.711 -20.803 26.728 1.00 51.16 94 ARG A O 1
ATOM 765 N N . SER A 1 95 ? -26.752 -22.638 27.628 1.00 54.97 95 SER A N 1
ATOM 766 C CA . SER A 1 95 ? -25.634 -22.014 28.306 1.00 54.97 95 SER A CA 1
ATOM 767 C C . SER A 1 95 ? -24.758 -21.448 27.197 1.00 54.97 95 SER A C 1
ATOM 769 O O . SER A 1 95 ? -23.858 -22.100 26.665 1.00 54.97 95 SER A O 1
ATOM 771 N N . PHE A 1 96 ? -25.077 -20.230 26.771 1.00 54.84 96 PHE A N 1
ATOM 772 C CA . PHE A 1 96 ? -24.123 -19.392 26.101 1.00 54.84 96 PHE A CA 1
ATOM 773 C C . PHE A 1 96 ? -23.094 -19.096 27.184 1.00 54.84 96 PHE A C 1
ATOM 775 O O . PHE A 1 96 ? -23.124 -18.051 27.821 1.00 54.84 96 PHE A O 1
ATOM 782 N N . ARG A 1 97 ? -22.138 -20.017 27.362 1.00 56.94 97 ARG A N 1
ATOM 783 C CA . ARG A 1 97 ? -20.763 -19.642 27.677 1.00 56.94 97 ARG A CA 1
ATOM 784 C C . ARG A 1 97 ? -20.299 -18.769 26.512 1.00 56.94 97 ARG A C 1
ATOM 786 O O . ARG A 1 97 ? -19.552 -19.192 25.633 1.00 56.94 97 ARG A O 1
ATOM 793 N N . ALA A 1 98 ? -20.850 -17.564 26.425 1.00 58.19 98 ALA A N 1
ATOM 794 C CA . ALA A 1 98 ? -20.237 -16.478 25.717 1.00 58.19 98 ALA A CA 1
ATOM 795 C C . ALA A 1 98 ? -18.976 -16.228 26.530 1.00 58.19 98 ALA A C 1
ATOM 797 O O . ALA A 1 98 ? -19.028 -15.624 27.593 1.00 58.19 98 ALA A O 1
ATOM 798 N N . GLY A 1 99 ? -17.870 -16.842 26.104 1.00 63.97 99 GLY A N 1
ATOM 799 C CA . GLY A 1 99 ? -16.592 -16.586 26.742 1.00 63.97 99 GLY A CA 1
ATOM 800 C C . GLY A 1 99 ? -16.376 -15.069 26.815 1.00 63.97 99 GLY A C 1
ATOM 801 O O . GLY A 1 99 ? -16.836 -14.370 25.907 1.00 63.97 99 GLY A O 1
ATOM 802 N N . PRO A 1 100 ? -15.698 -14.552 27.851 1.00 67.25 100 PRO A N 1
ATOM 803 C CA . PRO A 1 100 ? -15.524 -13.110 28.078 1.00 67.25 100 PRO A CA 1
ATOM 804 C C . PRO A 1 100 ? -15.026 -12.339 26.841 1.00 67.25 100 PRO A C 1
ATOM 806 O O . PRO A 1 100 ? -15.314 -11.169 26.638 1.00 67.25 100 PRO A O 1
ATOM 809 N N . TYR A 1 101 ? -14.311 -13.028 25.956 1.00 68.62 101 TYR A N 1
ATOM 810 C CA . TYR A 1 101 ? -13.775 -12.540 24.686 1.00 68.62 101 TYR A CA 1
ATOM 811 C C . TYR A 1 101 ? -14.827 -12.289 23.588 1.00 68.62 101 TYR A C 1
ATOM 813 O O . TYR A 1 101 ? -14.548 -11.594 22.612 1.00 68.62 101 TYR A O 1
ATOM 821 N N . ARG A 1 102 ? -16.044 -12.823 23.717 1.00 72.31 102 ARG A N 1
ATOM 822 C CA . ARG A 1 102 ? -17.101 -12.718 22.698 1.00 72.31 102 ARG A CA 1
ATOM 823 C C . ARG A 1 102 ? -17.715 -11.315 22.637 1.00 72.31 102 ARG A C 1
ATOM 825 O O . ARG A 1 102 ? -18.136 -10.893 21.565 1.00 72.31 102 ARG A O 1
ATOM 832 N N . THR A 1 103 ? -17.708 -10.585 23.751 1.00 77.50 103 THR A N 1
ATOM 833 C CA . THR A 1 103 ? -18.096 -9.165 23.825 1.00 77.50 103 THR A CA 1
ATOM 834 C C . THR A 1 103 ? -16.952 -8.220 23.442 1.00 77.50 103 THR A C 1
ATOM 836 O O . THR A 1 103 ? -17.210 -7.098 23.016 1.00 77.50 103 THR A O 1
ATOM 839 N N . LEU A 1 104 ? -15.695 -8.677 23.507 1.00 83.00 104 LEU A N 1
ATOM 840 C CA . LEU A 1 104 ? -14.511 -7.903 23.102 1.00 83.00 104 LEU A CA 1
ATOM 841 C C . LEU A 1 104 ? -14.226 -7.973 21.592 1.00 83.00 104 LEU A C 1
ATOM 843 O O . LEU A 1 104 ? -13.619 -7.065 21.026 1.00 83.00 104 LEU A O 1
ATOM 847 N N . PHE A 1 105 ? -14.693 -9.026 20.919 1.00 83.69 105 PHE A N 1
ATOM 848 C CA . PHE A 1 105 ? -14.556 -9.208 19.471 1.00 83.69 105 PHE A CA 1
ATOM 849 C C . PHE A 1 105 ? -14.982 -7.994 18.614 1.00 83.69 105 PHE A C 1
ATOM 851 O O . PHE A 1 105 ? -14.198 -7.603 17.746 1.00 83.69 105 PHE A O 1
ATOM 858 N N . PRO A 1 106 ? -16.147 -7.343 18.830 1.00 87.44 106 PRO A N 1
ATOM 859 C CA . PRO A 1 106 ? -16.522 -6.160 18.049 1.00 87.44 106 PRO A CA 1
ATOM 860 C C . PRO A 1 106 ? -15.545 -4.985 18.218 1.00 87.44 106 PRO A C 1
ATOM 862 O O . PRO A 1 106 ? -15.275 -4.288 17.243 1.00 87.44 106 PRO A O 1
ATOM 865 N N . PHE A 1 107 ? -14.953 -4.792 19.403 1.00 89.62 107 PHE A N 1
ATOM 866 C CA . PHE A 1 107 ? -13.932 -3.757 19.616 1.00 89.62 107 PHE A CA 1
ATOM 867 C C . PHE A 1 107 ? -12.658 -4.047 18.821 1.00 89.62 107 PHE A C 1
ATOM 869 O O . PHE A 1 107 ? -12.145 -3.164 18.133 1.00 89.62 107 PHE A O 1
ATOM 876 N N . PHE A 1 108 ? -12.173 -5.290 18.853 1.00 91.88 108 PHE A N 1
ATOM 877 C CA . PHE A 1 108 ? -10.989 -5.677 18.085 1.00 91.88 108 PHE A CA 1
ATOM 878 C C . PHE A 1 108 ? -11.216 -5.609 16.573 1.00 91.88 108 PHE A C 1
ATOM 880 O O . PHE A 1 108 ? -10.300 -5.221 15.851 1.00 91.88 108 PHE A O 1
ATOM 887 N N . LEU A 1 109 ? -12.425 -5.912 16.084 1.00 92.25 109 LEU A N 1
ATOM 888 C CA . LEU A 1 109 ? -12.765 -5.729 14.671 1.00 92.25 109 LEU A CA 1
ATOM 889 C C . LEU A 1 109 ? -12.707 -4.260 14.249 1.00 92.25 109 LEU A C 1
ATOM 891 O O . LEU A 1 109 ? -12.132 -3.956 13.206 1.00 92.25 109 LEU A O 1
ATOM 895 N N . ILE A 1 110 ? -13.256 -3.348 15.056 1.00 94.38 110 ILE A N 1
ATOM 896 C CA . ILE A 1 110 ? -13.190 -1.909 14.769 1.00 94.38 110 ILE A CA 1
ATOM 897 C C . ILE A 1 110 ? -11.729 -1.446 14.743 1.00 94.38 110 ILE A C 1
ATOM 899 O O . ILE A 1 110 ? -11.317 -0.782 13.794 1.00 94.38 110 ILE A O 1
ATOM 903 N N . ILE A 1 111 ? -10.926 -1.846 15.735 1.00 94.88 111 ILE A N 1
ATOM 904 C CA . ILE A 1 111 ? -9.495 -1.516 15.793 1.00 94.88 111 ILE A CA 1
ATOM 905 C C . ILE A 1 111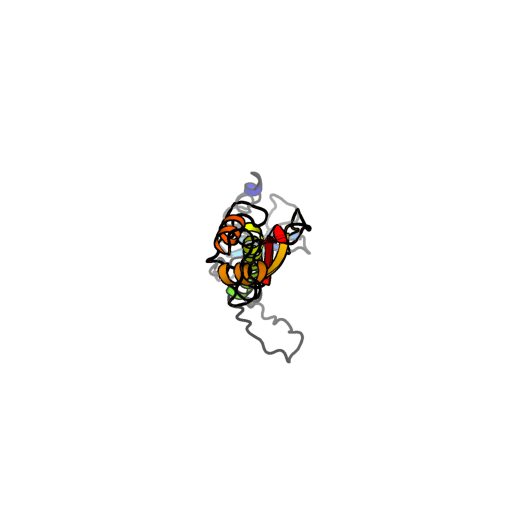 ? -8.763 -2.054 14.558 1.00 94.88 111 ILE A C 1
ATOM 907 O O . ILE A 1 111 ? -8.017 -1.313 13.925 1.00 94.88 111 ILE A O 1
ATOM 911 N N . ALA A 1 112 ? -8.999 -3.309 14.169 1.00 94.56 112 ALA A N 1
ATOM 912 C CA . ALA A 1 112 ? -8.375 -3.906 12.992 1.00 94.56 112 ALA A CA 1
ATOM 913 C C . ALA A 1 112 ? -8.740 -3.156 11.701 1.00 94.56 112 ALA A C 1
ATOM 915 O O . ALA A 1 112 ? -7.858 -2.869 10.897 1.00 94.56 112 ALA A O 1
ATOM 916 N N . VAL A 1 113 ? -10.010 -2.778 11.516 1.00 95.06 113 VAL A N 1
ATOM 917 C CA . VAL A 1 113 ? -10.446 -1.983 10.356 1.00 95.06 113 VAL A CA 1
ATOM 918 C C . VAL A 1 113 ? -9.762 -0.617 10.340 1.00 95.06 113 VAL A C 1
ATOM 920 O O . VAL A 1 113 ? -9.258 -0.204 9.298 1.00 95.06 113 VAL A O 1
ATOM 923 N N . VAL A 1 114 ? -9.687 0.069 11.482 1.00 94.81 114 VAL A N 1
ATOM 924 C CA . VAL A 1 114 ? -9.003 1.367 11.590 1.00 94.81 114 VAL A CA 1
ATOM 925 C C . VAL A 1 114 ? -7.513 1.230 11.276 1.00 94.81 114 VAL A C 1
ATOM 927 O O . VAL A 1 114 ? -6.984 2.020 10.498 1.00 94.81 114 VAL A O 1
ATOM 930 N N . LEU A 1 115 ? -6.840 0.206 11.807 1.00 93.56 115 LEU A N 1
ATOM 931 C CA . LEU A 1 115 ? -5.430 -0.061 11.514 1.00 93.56 115 LEU A CA 1
ATOM 932 C C . LEU A 1 115 ? -5.203 -0.369 10.030 1.00 93.56 115 LEU A C 1
ATOM 934 O O . LEU A 1 115 ? -4.254 0.147 9.446 1.00 93.56 115 LEU A O 1
ATOM 938 N N . LEU A 1 116 ? -6.088 -1.145 9.398 1.00 91.00 116 LEU A N 1
ATOM 939 C CA . LEU A 1 116 ? -6.029 -1.415 7.959 1.00 91.00 116 LEU A CA 1
ATOM 940 C C . LEU A 1 116 ? -6.265 -0.151 7.126 1.00 91.00 116 LEU A C 1
ATOM 942 O O . LEU A 1 116 ? -5.608 0.027 6.104 1.00 91.00 116 LEU A O 1
ATOM 946 N N . LEU A 1 117 ? -7.161 0.743 7.555 1.00 89.88 117 LEU A N 1
ATOM 947 C CA . LEU A 1 117 ? -7.381 2.029 6.892 1.00 89.88 117 LEU A CA 1
ATOM 948 C C . LEU A 1 117 ? -6.161 2.940 7.015 1.00 89.88 117 LEU A C 1
ATOM 950 O O . LEU A 1 117 ? -5.737 3.489 6.008 1.00 89.88 117 LEU A O 1
ATOM 954 N N . VAL A 1 118 ? -5.564 3.061 8.203 1.00 91.12 118 VAL A N 1
ATOM 955 C CA . VAL A 1 118 ? -4.338 3.849 8.416 1.00 91.12 118 VAL A CA 1
ATOM 956 C C . VAL A 1 118 ? -3.172 3.271 7.619 1.00 91.12 118 VAL A C 1
ATOM 958 O O . VAL A 1 118 ? -2.440 4.009 6.963 1.00 91.12 118 VAL A O 1
ATOM 961 N N . TRP A 1 119 ? -3.014 1.948 7.621 1.00 86.56 119 TRP A N 1
ATOM 962 C CA . TRP A 1 119 ? -2.002 1.282 6.810 1.00 86.56 119 TRP A CA 1
ATOM 963 C C . TRP A 1 119 ? -2.219 1.550 5.317 1.00 86.56 119 TRP A C 1
ATOM 965 O O . TRP A 1 119 ? -1.280 1.922 4.617 1.00 86.56 119 TRP A O 1
ATOM 975 N N . ARG A 1 120 ? -3.468 1.478 4.846 1.00 85.19 120 ARG A N 1
ATOM 976 C CA . ARG A 1 120 ? -3.835 1.789 3.461 1.00 85.19 120 ARG A CA 1
ATOM 977 C C . ARG A 1 120 ? -3.611 3.259 3.096 1.00 85.19 120 ARG A C 1
ATOM 979 O O . ARG A 1 120 ? -3.227 3.522 1.967 1.00 85.19 120 ARG A O 1
ATOM 986 N N . THR A 1 121 ? -3.881 4.218 3.979 1.00 82.94 121 THR A N 1
ATOM 987 C CA . THR A 1 121 ? -3.859 5.651 3.623 1.00 82.94 121 THR A CA 1
ATOM 988 C C . THR A 1 121 ? -2.531 6.340 3.906 1.00 82.94 121 THR A C 1
ATOM 990 O O . THR A 1 121 ? -2.163 7.247 3.167 1.00 82.94 121 THR A O 1
ATOM 993 N N . VAL A 1 122 ? -1.809 5.928 4.950 1.00 83.19 122 VAL A N 1
ATOM 994 C CA . VAL A 1 122 ? -0.575 6.593 5.400 1.00 83.19 122 VAL A CA 1
ATOM 995 C C . VAL A 1 122 ? 0.669 5.806 5.002 1.00 83.19 122 VAL A C 1
ATOM 997 O O . VAL A 1 122 ? 1.661 6.400 4.596 1.00 83.19 122 VAL A O 1
ATOM 1000 N N . ILE A 1 123 ? 0.631 4.476 5.114 1.00 76.62 123 ILE A N 1
ATOM 1001 C CA . ILE A 1 123 ? 1.821 3.634 4.917 1.00 76.62 123 ILE A CA 1
ATOM 1002 C C . ILE A 1 123 ? 1.912 3.132 3.469 1.00 76.62 123 ILE A C 1
ATOM 1004 O O . ILE A 1 123 ? 3.001 3.086 2.906 1.00 76.62 123 ILE A O 1
ATOM 1008 N N . ALA A 1 124 ? 0.782 2.779 2.850 1.00 66.62 124 ALA A N 1
ATOM 1009 C CA . ALA A 1 124 ? 0.731 2.239 1.493 1.00 66.62 124 ALA A CA 1
ATOM 1010 C C . ALA A 1 124 ? -0.407 2.848 0.637 1.00 66.62 124 ALA A C 1
ATOM 1012 O O . ALA A 1 124 ? -1.248 2.101 0.125 1.00 66.62 124 ALA A O 1
ATOM 1013 N N . PRO A 1 125 ? -0.427 4.181 0.411 1.00 64.81 125 PRO A N 1
ATOM 1014 C CA . PRO A 1 125 ? -1.454 4.850 -0.405 1.00 64.81 125 PRO A CA 1
ATOM 1015 C C . PRO A 1 125 ? -1.554 4.304 -1.839 1.00 64.81 125 PRO A C 1
ATOM 1017 O O . PRO A 1 125 ? -2.613 4.373 -2.460 1.00 64.81 125 PRO A O 1
ATOM 1020 N N . ASN A 1 126 ? -0.476 3.691 -2.337 1.00 62.53 126 ASN A N 1
ATOM 1021 C CA . ASN A 1 126 ? -0.362 3.197 -3.707 1.00 62.53 126 ASN A CA 1
ATOM 1022 C C . ASN A 1 126 ? -0.532 1.671 -3.827 1.00 62.53 126 ASN A C 1
ATOM 1024 O O . ASN A 1 126 ? -0.299 1.124 -4.893 1.00 62.53 126 ASN A O 1
ATOM 1028 N N . TRP A 1 127 ? -0.937 0.937 -2.783 1.00 57.34 127 TRP A N 1
ATOM 1029 C CA . TRP A 1 127 ? -1.041 -0.533 -2.883 1.00 57.34 127 TRP A CA 1
ATOM 1030 C C . TRP A 1 127 ? -2.198 -1.036 -3.759 1.00 57.34 127 TRP A C 1
ATOM 1032 O O . TRP A 1 127 ? -2.157 -2.166 -4.235 1.00 57.34 127 TRP A O 1
ATOM 1042 N N . THR A 1 128 ? -3.224 -0.212 -4.008 1.00 53.38 128 THR A N 1
ATOM 1043 C CA . THR A 1 128 ? -4.254 -0.507 -5.028 1.00 53.38 128 THR A CA 1
ATOM 1044 C C . THR A 1 128 ? -3.987 0.145 -6.374 1.00 53.38 128 THR A C 1
ATOM 1046 O O . THR A 1 128 ? -4.807 0.013 -7.281 1.00 53.38 128 THR A O 1
ATOM 1049 N N . ALA A 1 129 ? -2.847 0.812 -6.531 1.00 52.47 129 ALA A N 1
ATOM 1050 C CA . ALA A 1 129 ? -2.298 0.967 -7.854 1.00 52.47 129 ALA A CA 1
ATOM 1051 C C . ALA A 1 129 ? -1.803 -0.412 -8.296 1.00 52.47 129 ALA A C 1
ATOM 1053 O O . ALA A 1 129 ? -0.661 -0.789 -8.045 1.00 52.47 129 ALA A O 1
ATOM 1054 N N . GLY A 1 130 ? -2.669 -1.187 -8.960 1.00 52.94 130 GLY A N 1
ATOM 1055 C CA . GLY A 1 130 ? -2.149 -2.140 -9.942 1.00 52.94 130 GLY A CA 1
ATOM 1056 C C . GLY A 1 130 ? -1.139 -1.392 -10.818 1.00 52.94 130 GLY A C 1
ATOM 1057 O O . GLY A 1 130 ? -1.344 -0.188 -10.996 1.00 52.94 130 GLY A O 1
ATOM 1058 N N . PRO A 1 131 ? -0.052 -2.050 -11.273 1.00 52.81 131 PRO A N 1
ATOM 1059 C CA . PRO A 1 131 ? 1.104 -1.401 -11.893 1.00 52.81 131 PRO A CA 1
ATOM 1060 C C . PRO A 1 131 ? 0.598 -0.296 -12.802 1.00 52.81 131 PRO A C 1
ATOM 1062 O O . PRO A 1 131 ? -0.086 -0.585 -13.785 1.00 52.81 131 PRO A O 1
ATOM 1065 N N . HIS A 1 132 ? 0.768 0.956 -12.369 1.00 50.84 132 HIS A N 1
ATOM 1066 C CA . HIS A 1 132 ? 0.278 2.094 -13.119 1.00 50.84 132 HIS A CA 1
ATOM 1067 C C . HIS A 1 132 ? 1.045 2.036 -14.424 1.00 50.84 132 HIS A C 1
ATOM 1069 O O . HIS A 1 132 ? 2.185 2.475 -14.442 1.00 50.84 132 HIS A O 1
ATOM 1075 N N . HIS A 1 133 ? 0.422 1.499 -15.475 1.00 56.19 133 HIS A N 1
ATOM 1076 C CA . HIS A 1 133 ? 0.889 1.650 -16.840 1.00 56.19 133 HIS A CA 1
ATOM 1077 C C . HIS A 1 133 ? 0.745 3.144 -17.115 1.00 56.19 133 HIS A C 1
ATOM 1079 O O . HIS A 1 133 ? -0.283 3.617 -17.607 1.00 56.19 133 HIS A O 1
ATOM 1085 N N . LYS A 1 134 ? 1.711 3.928 -16.635 1.00 65.38 134 LYS A N 1
ATOM 1086 C CA . LYS A 1 134 ? 1.822 5.335 -16.960 1.00 65.38 134 LYS A CA 1
ATOM 1087 C C . LYS A 1 134 ? 2.158 5.309 -18.435 1.00 65.38 134 LYS A C 1
ATOM 1089 O O . LYS A 1 134 ? 3.260 4.929 -18.806 1.00 65.38 134 LYS A O 1
ATOM 1094 N N . LEU A 1 135 ? 1.184 5.622 -19.281 1.00 67.06 135 LEU A N 1
ATOM 1095 C CA . LEU A 1 135 ? 1.507 5.974 -20.651 1.00 67.06 135 LEU A CA 1
ATOM 1096 C C . LEU A 1 135 ? 2.137 7.367 -20.573 1.00 67.06 135 LEU A C 1
ATOM 1098 O O . LEU A 1 135 ? 1.428 8.315 -20.212 1.00 67.06 135 LEU A O 1
ATOM 1102 N N . PRO A 1 136 ? 3.447 7.507 -20.830 1.00 71.81 136 PRO A N 1
ATOM 1103 C CA . PRO A 1 136 ? 4.066 8.814 -20.847 1.00 71.81 136 PRO A CA 1
ATOM 1104 C C . PRO A 1 136 ? 3.496 9.599 -22.025 1.00 71.81 136 PRO A C 1
ATOM 1106 O O . PRO A 1 136 ? 3.234 9.057 -23.101 1.00 71.81 136 PRO A O 1
ATOM 1109 N N . THR A 1 137 ? 3.287 10.894 -21.815 1.00 76.44 137 THR A N 1
ATOM 1110 C CA . THR A 1 137 ? 3.082 11.814 -22.933 1.00 76.44 137 THR A CA 1
ATOM 1111 C C . THR A 1 137 ? 4.458 12.316 -23.330 1.00 76.44 137 THR A C 1
ATOM 1113 O O . THR A 1 137 ? 5.032 13.127 -22.608 1.00 76.44 137 THR A O 1
ATOM 1116 N N . CYS A 1 138 ? 5.001 11.813 -24.435 1.00 79.00 138 CYS A N 1
ATOM 1117 C CA . CYS A 1 138 ? 6.284 12.300 -24.930 1.00 79.00 138 CYS A CA 1
ATOM 1118 C C . CYS A 1 138 ? 6.126 13.752 -25.404 1.00 79.00 138 CYS A C 1
ATOM 1120 O O . CYS A 1 138 ? 5.152 14.076 -26.092 1.00 79.00 138 CYS A O 1
ATOM 1122 N N . ALA A 1 139 ? 7.042 14.638 -25.005 1.00 75.94 139 ALA A N 1
ATOM 1123 C CA . ALA A 1 139 ? 6.895 16.074 -25.244 1.00 75.94 139 ALA A CA 1
ATOM 1124 C C . ALA A 1 139 ? 7.083 16.429 -26.728 1.00 75.94 139 ALA A C 1
ATOM 1126 O O . ALA A 1 139 ? 6.498 17.404 -27.201 1.00 75.94 139 ALA A O 1
ATOM 1127 N N . ASN A 1 140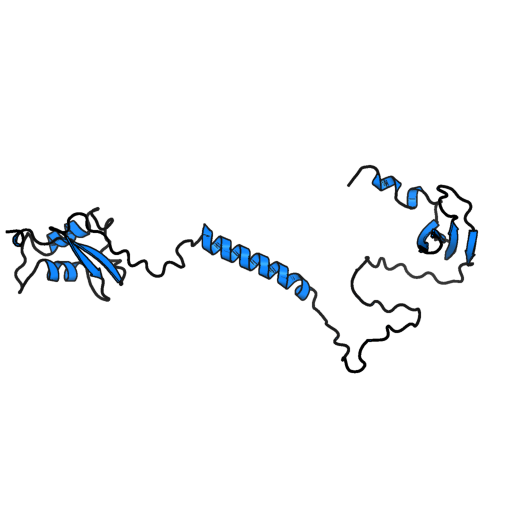 ? 7.847 15.614 -27.467 1.00 76.62 140 ASN A N 1
ATOM 1128 C CA . ASN A 1 140 ? 8.119 15.797 -28.893 1.00 76.62 140 ASN A CA 1
ATOM 1129 C C . ASN A 1 140 ? 7.683 14.588 -29.741 1.00 76.62 140 ASN A C 1
ATOM 1131 O O . ASN A 1 140 ? 8.514 13.738 -30.062 1.00 76.62 140 ASN A O 1
ATOM 1135 N N . PRO A 1 141 ? 6.422 14.528 -30.206 1.00 69.94 141 PRO A N 1
ATOM 1136 C CA . PRO A 1 141 ? 5.925 13.393 -30.994 1.00 69.94 141 PRO A CA 1
ATOM 1137 C C . PRO A 1 141 ? 6.662 13.181 -32.330 1.00 69.94 141 PRO A C 1
ATOM 1139 O O . PRO A 1 141 ? 6.619 12.088 -32.886 1.00 69.94 141 PRO A O 1
ATOM 1142 N N . ASP A 1 142 ? 7.352 14.205 -32.841 1.00 74.44 142 ASP A N 1
ATOM 1143 C CA . ASP A 1 142 ? 8.098 14.129 -34.104 1.00 74.44 142 ASP A CA 1
ATOM 1144 C C . ASP A 1 142 ? 9.479 13.465 -33.946 1.00 74.44 142 ASP A C 1
ATOM 1146 O O . ASP A 1 142 ? 10.083 13.033 -34.929 1.00 74.44 142 ASP A O 1
ATOM 1150 N N . GLN A 1 143 ? 10.001 13.393 -32.716 1.00 76.38 143 GLN A N 1
ATOM 1151 C CA . GLN A 1 143 ? 11.338 12.869 -32.410 1.00 76.38 143 GLN A CA 1
ATOM 1152 C C . GLN A 1 143 ? 11.312 11.674 -31.464 1.00 76.38 143 GLN A C 1
ATOM 1154 O O . GLN A 1 143 ? 12.290 10.931 -31.423 1.00 76.38 143 GLN A O 1
ATOM 1159 N N . THR A 1 144 ? 10.233 11.471 -30.711 1.00 83.06 144 THR A N 1
ATOM 1160 C CA . THR A 1 144 ? 10.088 10.368 -29.763 1.00 83.06 144 THR A CA 1
ATOM 1161 C C . THR A 1 144 ? 8.783 9.618 -30.010 1.00 83.06 144 THR A C 1
ATOM 1163 O O . THR A 1 144 ? 7.750 10.200 -30.337 1.00 83.06 144 THR A O 1
ATOM 1166 N N . HIS A 1 145 ? 8.827 8.292 -29.879 1.00 85.06 145 HIS A N 1
ATOM 1167 C CA . HIS A 1 145 ? 7.654 7.430 -29.989 1.00 85.06 145 HIS A CA 1
ATOM 1168 C C . HIS A 1 145 ? 7.465 6.621 -28.708 1.00 85.06 145 HIS A C 1
ATOM 1170 O O . HIS A 1 145 ? 8.433 6.242 -28.050 1.00 85.06 145 HIS A O 1
ATOM 1176 N N . ILE A 1 146 ? 6.209 6.349 -28.356 1.00 87.88 146 ILE A N 1
ATOM 1177 C CA . ILE A 1 146 ? 5.876 5.567 -27.165 1.00 87.88 146 ILE A CA 1
ATOM 1178 C C . ILE A 1 146 ? 6.088 4.081 -27.477 1.00 87.88 146 ILE A C 1
ATOM 1180 O O . ILE A 1 146 ? 5.470 3.544 -28.399 1.00 87.88 146 ILE A O 1
ATOM 1184 N N . HIS A 1 147 ? 6.921 3.414 -26.683 1.00 87.38 147 HIS A N 1
ATOM 1185 C CA . HIS A 1 147 ? 7.126 1.968 -26.707 1.00 87.38 147 HIS A CA 1
ATOM 1186 C C . HIS A 1 147 ? 6.637 1.351 -25.394 1.00 87.38 147 HIS A C 1
ATOM 1188 O O . HIS A 1 147 ? 6.967 1.841 -24.319 1.00 87.38 147 HIS A O 1
ATOM 1194 N N . ILE A 1 148 ? 5.863 0.267 -25.472 1.00 89.31 148 ILE A N 1
ATOM 1195 C CA . ILE A 1 148 ? 5.372 -0.462 -24.294 1.00 89.31 148 ILE A CA 1
ATOM 1196 C C . ILE A 1 148 ? 6.326 -1.618 -24.016 1.00 89.31 148 ILE A C 1
ATOM 1198 O O . ILE A 1 148 ? 6.568 -2.440 -24.898 1.00 89.31 148 ILE A O 1
ATOM 1202 N N . ILE A 1 149 ? 6.854 -1.687 -22.797 1.00 89.19 149 ILE A N 1
ATOM 1203 C CA . ILE A 1 149 ? 7.820 -2.711 -22.391 1.00 89.19 149 ILE A CA 1
ATOM 1204 C C . ILE A 1 149 ? 7.124 -4.076 -22.322 1.00 89.19 149 ILE A C 1
ATOM 1206 O O . ILE A 1 149 ? 6.225 -4.287 -21.500 1.00 89.19 149 ILE A O 1
ATOM 1210 N N . ALA A 1 150 ? 7.558 -5.023 -23.157 1.00 87.94 150 ALA A N 1
ATOM 1211 C CA . ALA A 1 150 ? 7.130 -6.414 -23.089 1.00 87.94 150 ALA A CA 1
ATOM 1212 C C . ALA A 1 150 ? 8.059 -7.246 -22.189 1.00 87.94 150 ALA A C 1
ATOM 1214 O O . ALA A 1 150 ? 9.169 -6.851 -21.831 1.00 87.94 150 ALA A O 1
ATOM 1215 N N . ASN A 1 151 ? 7.598 -8.435 -21.800 1.00 88.00 151 ASN A N 1
ATOM 1216 C CA . ASN A 1 151 ? 8.402 -9.338 -20.982 1.00 88.00 151 ASN A CA 1
ATOM 1217 C C . ASN A 1 151 ? 9.635 -9.825 -21.765 1.00 88.00 151 ASN A C 1
ATOM 1219 O O . ASN A 1 151 ? 9.490 -10.402 -22.842 1.00 88.00 151 ASN A O 1
ATOM 1223 N N . GLY A 1 152 ? 10.825 -9.614 -21.201 1.00 87.00 152 GLY A N 1
ATOM 1224 C CA . GLY A 1 152 ? 12.103 -9.963 -21.825 1.00 87.00 152 GLY A CA 1
ATOM 1225 C C . GLY A 1 152 ? 12.692 -8.885 -22.737 1.00 87.00 152 GLY A C 1
ATOM 1226 O O . GLY A 1 152 ? 13.747 -9.130 -23.314 1.00 87.00 152 GLY A O 1
ATOM 1227 N N . ASP A 1 153 ? 12.060 -7.713 -22.859 1.00 88.62 153 ASP A N 1
ATOM 1228 C CA . ASP A 1 153 ? 12.681 -6.586 -23.552 1.00 88.62 153 ASP A CA 1
ATOM 1229 C C . ASP A 1 153 ? 13.850 -6.019 -22.736 1.00 88.62 153 ASP A C 1
ATOM 1231 O O . ASP A 1 153 ? 13.756 -5.811 -21.524 1.00 88.62 153 ASP A O 1
ATOM 1235 N N . THR A 1 154 ? 14.949 -5.727 -23.427 1.00 91.12 154 THR A N 1
ATOM 1236 C CA . THR A 1 154 ? 16.085 -4.983 -22.879 1.00 91.12 154 THR A CA 1
ATOM 1237 C C . THR A 1 154 ? 16.175 -3.611 -23.542 1.00 91.12 154 THR A C 1
ATOM 1239 O O . THR A 1 154 ? 15.758 -3.444 -24.689 1.00 91.12 154 THR A O 1
ATOM 1242 N N . CYS A 1 155 ? 16.758 -2.617 -22.864 1.00 89.69 155 CYS A N 1
ATOM 1243 C CA . CYS A 1 155 ? 17.007 -1.310 -23.488 1.00 89.69 155 CYS A CA 1
ATOM 1244 C C . CYS A 1 155 ? 17.810 -1.433 -24.792 1.00 89.69 155 CYS A C 1
ATOM 1246 O O . CYS A 1 155 ? 17.552 -0.705 -25.749 1.00 89.69 155 CYS A O 1
ATOM 1248 N N . TRP A 1 156 ? 18.750 -2.383 -24.842 1.00 90.25 156 TRP A N 1
ATOM 1249 C CA . TRP A 1 156 ? 19.520 -2.669 -26.046 1.00 90.25 156 TRP A CA 1
ATOM 1250 C C . TRP A 1 156 ? 18.609 -3.114 -27.193 1.00 90.25 156 TRP A C 1
ATOM 1252 O O . TRP A 1 156 ? 18.662 -2.520 -28.265 1.00 90.25 156 TRP A O 1
ATOM 1262 N N . ASP A 1 157 ? 17.721 -4.084 -26.953 1.00 90.69 157 ASP A N 1
ATOM 1263 C CA . ASP A 1 157 ? 16.791 -4.587 -27.972 1.00 90.69 157 ASP A CA 1
ATOM 1264 C C . ASP A 1 157 ? 15.813 -3.508 -28.448 1.00 90.69 157 ASP A C 1
ATOM 1266 O O . ASP A 1 157 ? 15.510 -3.416 -29.639 1.00 90.69 157 ASP A O 1
ATOM 1270 N N . ILE A 1 158 ? 15.319 -2.673 -27.529 1.00 90.00 158 ILE A N 1
ATOM 1271 C CA . ILE A 1 158 ? 14.400 -1.573 -27.846 1.00 90.00 158 ILE A CA 1
ATOM 1272 C C . ILE A 1 158 ? 15.096 -0.548 -28.750 1.00 90.00 158 ILE A C 1
ATOM 1274 O O . ILE A 1 158 ? 14.551 -0.149 -29.786 1.00 90.00 158 ILE A O 1
ATOM 1278 N N . CYS A 1 159 ? 16.321 -0.155 -28.398 1.00 88.88 159 CYS A N 1
ATOM 1279 C CA . CYS A 1 159 ? 17.123 0.758 -29.202 1.00 88.88 159 CYS A CA 1
ATOM 1280 C C . CYS A 1 159 ? 17.524 0.143 -30.544 1.00 88.88 159 CYS A C 1
ATOM 1282 O O . CYS A 1 159 ? 17.424 0.807 -31.572 1.00 88.88 159 CYS A O 1
ATOM 1284 N N . GLU A 1 160 ? 17.926 -1.125 -30.570 1.00 89.31 160 GLU A N 1
ATOM 1285 C CA . GLU A 1 160 ? 18.313 -1.819 -31.796 1.00 89.31 160 GLU A CA 1
ATOM 1286 C C . GLU A 1 160 ? 17.144 -1.899 -32.782 1.00 89.31 160 GLU A C 1
ATOM 1288 O O . GLU A 1 160 ? 17.309 -1.556 -33.950 1.00 89.31 160 GLU A O 1
ATOM 1293 N N . ARG A 1 161 ? 15.936 -2.241 -32.320 1.00 87.94 161 ARG A N 1
ATOM 1294 C CA . ARG A 1 161 ? 14.733 -2.265 -33.174 1.00 87.94 161 ARG A CA 1
ATOM 1295 C C . ARG A 1 161 ? 14.351 -0.882 -33.703 1.00 87.94 161 ARG A C 1
ATOM 1297 O O . ARG A 1 161 ? 13.828 -0.776 -34.812 1.00 87.94 161 ARG A O 1
ATOM 1304 N N . SER A 1 162 ? 14.591 0.162 -32.914 1.00 85.25 162 SER A N 1
ATOM 1305 C CA . SER A 1 162 ? 14.178 1.532 -33.239 1.00 85.25 162 SER A CA 1
ATOM 1306 C C . SER A 1 162 ? 15.189 2.265 -34.126 1.00 85.25 162 SER A C 1
ATOM 1308 O O . SER A 1 162 ? 14.806 3.087 -34.957 1.00 85.25 162 SER A O 1
ATOM 1310 N N . TRP A 1 163 ? 16.484 1.977 -33.962 1.00 87.38 163 TRP A N 1
ATOM 1311 C CA . TRP A 1 163 ? 17.584 2.700 -34.615 1.00 87.38 163 TRP A CA 1
ATOM 1312 C C . TRP A 1 163 ? 18.333 1.887 -35.670 1.00 87.38 163 TRP A C 1
ATOM 1314 O O . TRP A 1 163 ? 19.034 2.477 -36.501 1.00 87.38 163 TRP A O 1
ATOM 1324 N N . CYS A 1 164 ? 18.195 0.560 -35.671 1.00 86.12 164 CYS A N 1
ATOM 1325 C CA . CYS A 1 164 ? 18.833 -0.318 -36.641 1.00 86.12 164 CYS A CA 1
ATOM 1326 C C . CYS A 1 164 ? 17.784 -1.014 -37.513 1.00 86.12 164 CYS A C 1
ATOM 1328 O O . CYS A 1 164 ? 16.828 -1.621 -37.035 1.00 86.12 164 CYS A O 1
ATOM 1330 N N . ARG A 1 165 ? 17.975 -0.960 -38.835 1.00 83.88 165 ARG A N 1
ATOM 1331 C CA . ARG A 1 165 ? 17.091 -1.623 -39.801 1.00 83.88 165 ARG A CA 1
ATOM 1332 C C . ARG A 1 165 ? 17.925 -2.467 -40.751 1.00 83.88 165 ARG A C 1
ATOM 1334 O O . ARG A 1 165 ? 18.751 -1.945 -41.490 1.00 83.88 165 ARG A O 1
ATOM 1341 N N . GLY A 1 166 ? 17.728 -3.785 -40.717 1.00 80.31 166 GLY A N 1
ATOM 1342 C CA . GLY A 1 166 ? 18.482 -4.714 -41.568 1.00 80.31 166 GLY A CA 1
ATOM 1343 C C . GLY A 1 166 ? 19.986 -4.754 -41.267 1.00 80.31 166 GLY A C 1
ATOM 1344 O O . GLY A 1 166 ? 20.781 -4.915 -42.187 1.00 80.31 166 GLY A O 1
ATOM 1345 N N . GLY A 1 167 ? 20.379 -4.570 -40.001 1.00 78.88 167 GLY A N 1
ATOM 1346 C CA . GLY A 1 167 ? 21.782 -4.597 -39.563 1.00 78.88 167 GLY A CA 1
ATOM 1347 C C . GLY A 1 167 ? 22.559 -3.295 -39.785 1.00 78.88 167 GLY A C 1
ATOM 1348 O O . GLY A 1 167 ? 23.736 -3.226 -39.444 1.00 78.88 167 GLY A O 1
ATOM 1349 N N . VAL A 1 168 ? 21.917 -2.254 -40.324 1.00 82.25 168 VAL A N 1
ATOM 1350 C CA . VAL A 1 168 ? 22.506 -0.916 -40.465 1.00 82.25 168 VAL A CA 1
ATOM 1351 C C . VAL A 1 168 ? 21.876 0.011 -39.433 1.00 82.25 168 VAL A C 1
ATOM 1353 O O . VAL A 1 168 ? 20.654 0.166 -39.407 1.00 82.25 168 VAL A O 1
ATOM 1356 N N . CYS A 1 169 ? 22.708 0.617 -38.589 1.00 82.00 169 CYS A N 1
ATOM 1357 C CA . CYS A 1 169 ? 22.276 1.548 -37.553 1.00 82.00 169 CYS A CA 1
ATOM 1358 C C . CYS A 1 169 ? 22.559 2.995 -37.965 1.00 82.00 169 CYS A C 1
ATOM 1360 O O . CYS A 1 169 ? 23.677 3.328 -38.365 1.00 82.00 169 CYS A O 1
ATOM 1362 N N . SER A 1 170 ? 21.557 3.860 -37.835 1.00 78.44 170 SER A N 1
ATOM 1363 C CA . SER A 1 170 ? 21.688 5.294 -38.111 1.00 78.44 170 SER A CA 1
ATOM 1364 C C . SER A 1 170 ? 22.108 6.081 -36.865 1.00 78.44 170 SER A C 1
ATOM 1366 O O . SER A 1 170 ? 21.962 5.622 -35.736 1.00 78.44 170 SER A O 1
ATOM 1368 N N . GLY A 1 171 ? 22.632 7.296 -37.058 1.00 66.00 171 GLY A N 1
ATOM 1369 C CA . GLY A 1 171 ? 22.677 8.310 -35.995 1.00 66.00 171 GLY A CA 1
ATOM 1370 C C . GLY A 1 171 ? 23.675 8.090 -34.851 1.00 66.00 171 GLY A C 1
ATOM 1371 O O . GLY A 1 171 ? 23.551 8.764 -33.837 1.00 66.00 171 GLY A O 1
ATOM 1372 N N . GLY A 1 172 ? 24.670 7.210 -34.991 1.00 74.44 172 GLY A N 1
ATOM 1373 C CA . GLY A 1 172 ? 25.629 6.891 -33.917 1.00 74.44 172 GLY A CA 1
ATOM 1374 C C . GLY A 1 172 ? 25.389 5.535 -33.246 1.00 74.44 172 GLY A C 1
ATOM 1375 O O . GLY A 1 172 ? 26.133 5.162 -32.345 1.00 74.44 172 GLY A O 1
ATOM 1376 N N . GLY A 1 173 ? 24.404 4.772 -33.729 1.00 83.19 173 GLY A N 1
ATOM 1377 C CA . GLY A 1 173 ? 24.172 3.394 -33.311 1.00 83.19 173 GLY A CA 1
ATOM 1378 C C . GLY A 1 173 ? 23.362 3.260 -32.025 1.00 83.19 173 GLY A C 1
ATOM 1379 O O . GLY A 1 173 ? 22.843 4.234 -31.484 1.00 83.19 173 GLY A O 1
ATOM 1380 N N . VAL A 1 174 ? 23.270 2.021 -31.539 1.00 86.06 174 VAL A N 1
ATOM 1381 C CA . VAL A 1 174 ? 22.512 1.654 -30.330 1.00 86.06 174 VAL A CA 1
ATOM 1382 C C . VAL A 1 174 ? 23.015 2.414 -29.096 1.00 86.06 174 VAL A C 1
ATOM 1384 O O . VAL A 1 174 ? 22.215 2.832 -28.266 1.00 86.06 174 VAL A O 1
ATOM 1387 N N . GLN A 1 175 ? 24.323 2.681 -29.026 1.00 86.88 175 GLN A N 1
ATOM 1388 C CA . GLN A 1 175 ? 24.957 3.377 -27.904 1.00 86.88 175 GLN A CA 1
ATOM 1389 C C . GLN A 1 175 ? 24.364 4.770 -27.657 1.00 86.88 175 GLN A C 1
ATOM 1391 O O . GLN A 1 175 ? 24.052 5.113 -26.524 1.00 86.88 175 GLN A O 1
ATOM 1396 N N . LYS A 1 176 ? 24.143 5.553 -28.719 1.00 86.44 176 LYS A N 1
ATOM 1397 C CA . LYS A 1 176 ? 23.589 6.905 -28.583 1.00 86.44 176 LYS A CA 1
ATOM 1398 C C . LYS A 1 176 ? 22.130 6.889 -28.124 1.00 86.44 176 LYS A C 1
ATOM 1400 O O . LYS A 1 176 ? 21.700 7.785 -27.411 1.00 86.44 176 LYS A O 1
ATOM 1405 N N . CYS A 1 177 ? 21.370 5.874 -28.530 1.00 86.19 177 CYS A N 1
ATOM 1406 C CA . CYS A 1 177 ? 20.003 5.687 -28.051 1.00 86.19 177 CYS A CA 1
ATOM 1407 C C . CYS A 1 177 ? 19.980 5.362 -26.550 1.00 86.19 177 CYS A C 1
ATOM 1409 O O . CYS A 1 177 ? 19.174 5.938 -25.828 1.00 86.19 177 CYS A O 1
ATOM 1411 N N . LEU A 1 178 ? 20.897 4.514 -26.074 1.00 88.50 178 LEU A N 1
ATOM 1412 C CA . LEU A 1 178 ? 21.026 4.200 -24.647 1.00 88.50 178 LEU A CA 1
ATOM 1413 C C . LEU A 1 178 ? 21.385 5.432 -23.820 1.00 88.50 178 LEU A C 1
ATOM 1415 O O . LEU A 1 178 ? 20.734 5.685 -22.816 1.00 88.50 178 LEU A O 1
ATOM 1419 N N . GLU A 1 179 ? 22.352 6.229 -24.278 1.00 85.88 179 GLU A N 1
ATOM 1420 C CA . GLU A 1 179 ? 22.738 7.473 -23.600 1.00 85.88 179 GLU A CA 1
ATOM 1421 C C . GLU A 1 179 ? 21.543 8.427 -23.438 1.00 85.88 179 GLU A C 1
ATOM 1423 O O . GLU A 1 179 ? 21.328 8.961 -22.356 1.00 85.88 179 GLU A O 1
ATOM 1428 N N . VAL A 1 180 ? 20.719 8.589 -24.480 1.00 83.31 180 VAL A N 1
ATOM 1429 C CA . VAL A 1 180 ? 19.525 9.455 -24.435 1.00 83.31 180 VAL A CA 1
ATOM 1430 C C . VAL A 1 180 ? 18.423 8.884 -23.534 1.00 83.31 180 VAL A C 1
ATOM 1432 O O . VAL A 1 180 ? 17.682 9.656 -22.921 1.00 83.31 180 VAL A O 1
ATOM 1435 N N . LEU A 1 181 ? 18.291 7.554 -23.460 1.00 84.69 181 LEU A N 1
ATOM 1436 C CA . LEU A 1 181 ? 17.319 6.884 -22.589 1.00 84.69 181 LEU A CA 1
ATOM 1437 C C . LEU A 1 181 ? 17.712 6.933 -21.105 1.00 84.69 181 LEU A C 1
ATOM 1439 O O . LEU A 1 181 ? 16.822 7.036 -20.262 1.00 84.69 181 LEU A O 1
ATOM 1443 N N . GLU A 1 182 ? 19.008 6.825 -20.800 1.00 82.69 182 GLU A N 1
ATOM 1444 C CA . GLU A 1 182 ? 19.549 6.834 -19.431 1.00 82.69 182 GLU A CA 1
ATOM 1445 C C . GLU A 1 182 ? 19.715 8.252 -18.862 1.00 82.69 182 GLU A C 1
ATOM 1447 O O . GLU A 1 182 ? 19.723 8.436 -17.645 1.00 82.69 182 GLU A O 1
ATOM 1452 N N . GLU A 1 183 ? 19.845 9.263 -19.719 1.00 78.25 183 GLU A N 1
ATOM 1453 C CA . GLU A 1 183 ? 19.867 10.666 -19.307 1.00 78.25 183 GLU A CA 1
ATOM 1454 C C . GLU A 1 183 ? 18.520 11.083 -18.672 1.00 78.25 183 GLU A C 1
ATOM 1456 O O . GLU A 1 183 ? 17.459 10.551 -19.010 1.00 78.25 183 GLU A O 1
ATOM 1461 N N . GLU A 1 184 ? 18.554 12.037 -17.728 1.00 66.12 184 GLU A N 1
ATOM 1462 C CA . GLU A 1 184 ? 17.365 12.635 -17.092 1.00 66.12 184 GLU A CA 1
ATOM 1463 C C . GLU A 1 184 ? 16.536 13.436 -18.118 1.00 66.12 184 GLU A C 1
ATOM 1465 O O . GLU A 1 184 ? 16.553 14.664 -18.160 1.00 66.12 184 GLU A O 1
ATOM 1470 N N . ASN A 1 185 ? 15.819 12.709 -18.972 1.00 67.81 185 ASN A N 1
ATOM 1471 C CA . ASN A 1 185 ? 14.953 13.218 -20.029 1.00 67.81 185 ASN A CA 1
ATOM 1472 C C . ASN A 1 185 ? 13.482 12.861 -19.729 1.00 67.81 185 ASN A C 1
ATOM 1474 O O . ASN A 1 185 ? 13.093 12.651 -18.583 1.00 67.81 185 ASN A O 1
ATOM 1478 N N . GLU A 1 186 ? 12.649 12.759 -20.770 1.00 72.31 186 GLU A N 1
ATOM 1479 C CA . GLU A 1 186 ? 11.203 12.464 -20.720 1.00 72.31 186 GLU A CA 1
ATOM 1480 C C . GLU A 1 186 ? 10.821 11.162 -19.971 1.00 72.31 186 GLU A C 1
ATOM 1482 O O . GLU A 1 186 ? 9.637 10.925 -19.738 1.00 72.31 186 GLU A O 1
ATOM 1487 N N . ASN A 1 187 ? 11.800 10.328 -19.596 1.00 75.25 187 ASN A N 1
ATOM 1488 C CA . ASN A 1 187 ? 11.619 9.034 -18.931 1.00 75.25 187 ASN A CA 1
ATOM 1489 C C . ASN A 1 187 ? 12.057 9.011 -17.448 1.00 75.25 187 ASN A C 1
ATOM 1491 O O . ASN A 1 187 ? 12.171 7.919 -16.897 1.00 75.25 187 ASN A O 1
ATOM 1495 N N . ASP A 1 188 ? 12.311 10.165 -16.809 1.00 74.88 188 ASP A N 1
ATOM 1496 C CA . ASP A 1 188 ? 12.700 10.265 -15.385 1.00 74.88 188 ASP A CA 1
ATOM 1497 C C . ASP A 1 188 ? 13.892 9.344 -15.007 1.00 74.88 188 ASP A C 1
ATOM 1499 O O . ASP A 1 188 ? 13.825 8.603 -14.027 1.00 74.88 188 ASP A O 1
ATOM 1503 N N . ALA A 1 189 ? 14.977 9.374 -15.797 1.00 72.06 189 ALA A N 1
ATOM 1504 C CA . ALA A 1 189 ? 16.170 8.522 -15.647 1.00 72.06 189 ALA A CA 1
ATOM 1505 C C . ALA A 1 189 ? 15.846 7.017 -15.571 1.00 72.06 189 ALA A C 1
ATOM 1507 O O . ALA A 1 189 ? 15.859 6.385 -14.509 1.00 72.06 189 ALA A O 1
ATOM 1508 N N . LEU A 1 190 ? 15.580 6.426 -16.736 1.00 82.75 190 LEU A N 1
ATOM 1509 C CA . LEU A 1 190 ? 15.226 5.017 -16.852 1.00 82.75 190 LEU A CA 1
ATOM 1510 C C . LEU A 1 190 ? 16.412 4.112 -16.461 1.00 82.75 190 LEU A C 1
ATOM 1512 O O . LEU A 1 190 ? 17.427 4.069 -17.154 1.00 82.75 190 LEU A O 1
ATOM 1516 N N . ASP A 1 191 ? 16.268 3.319 -15.394 1.00 85.44 191 ASP A N 1
ATOM 1517 C CA . ASP A 1 191 ? 17.228 2.254 -15.077 1.00 85.44 191 ASP A CA 1
ATOM 1518 C C . ASP A 1 191 ? 16.987 1.046 -15.993 1.00 85.44 191 ASP A C 1
ATOM 1520 O O . ASP A 1 191 ? 16.060 0.255 -15.796 1.00 85.44 191 ASP A O 1
ATOM 1524 N N . CYS A 1 192 ? 17.874 0.859 -16.972 1.00 83.44 192 CYS A N 1
ATOM 1525 C CA . CYS A 1 192 ? 17.836 -0.257 -17.915 1.00 83.44 192 CYS A CA 1
ATOM 1526 C C . CYS A 1 192 ? 17.965 -1.655 -17.284 1.00 83.44 192 CYS A C 1
ATOM 1528 O O . CYS A 1 192 ? 17.829 -2.659 -17.985 1.00 83.44 192 CYS A O 1
ATOM 1530 N N . LYS A 1 193 ? 18.217 -1.761 -15.975 1.00 84.44 193 LYS A N 1
ATOM 1531 C CA . LYS A 1 193 ? 18.178 -3.033 -15.236 1.00 84.44 193 LYS A CA 1
ATOM 1532 C C . LYS A 1 193 ? 16.832 -3.299 -14.565 1.00 84.44 193 LYS A C 1
ATOM 1534 O O . LYS A 1 193 ? 16.577 -4.437 -14.177 1.00 84.44 193 LYS A O 1
ATOM 1539 N N . GLN A 1 194 ? 15.988 -2.281 -14.416 1.00 84.25 194 GLN A N 1
ATOM 1540 C CA . GLN A 1 194 ? 14.731 -2.337 -13.668 1.00 84.25 194 GLN A CA 1
ATOM 1541 C C . GLN A 1 194 ? 13.545 -1.907 -14.536 1.00 84.25 194 GLN A C 1
ATOM 1543 O O . GLN A 1 194 ? 12.737 -1.069 -14.144 1.00 84.25 194 GLN A O 1
ATOM 1548 N N . LEU A 1 195 ? 13.419 -2.504 -15.723 1.00 83.75 195 LEU A N 1
ATOM 1549 C CA . LEU A 1 195 ? 12.255 -2.272 -16.571 1.00 83.75 195 LEU A CA 1
ATOM 1550 C C . LEU A 1 195 ? 11.011 -2.954 -15.987 1.00 83.75 195 LEU A C 1
ATOM 1552 O O . LEU A 1 195 ? 11.024 -4.142 -15.652 1.00 83.75 195 LEU A O 1
ATOM 1556 N N . VAL A 1 196 ? 9.917 -2.200 -15.905 1.00 84.88 196 VAL A N 1
ATOM 1557 C CA . VAL A 1 196 ? 8.612 -2.701 -15.472 1.00 84.88 196 VAL A CA 1
ATOM 1558 C C . VAL A 1 196 ? 7.806 -3.099 -16.705 1.00 84.88 196 VAL A C 1
ATOM 1560 O O . VAL A 1 196 ? 7.566 -2.297 -17.603 1.00 84.88 196 VAL A O 1
ATOM 1563 N N . VAL A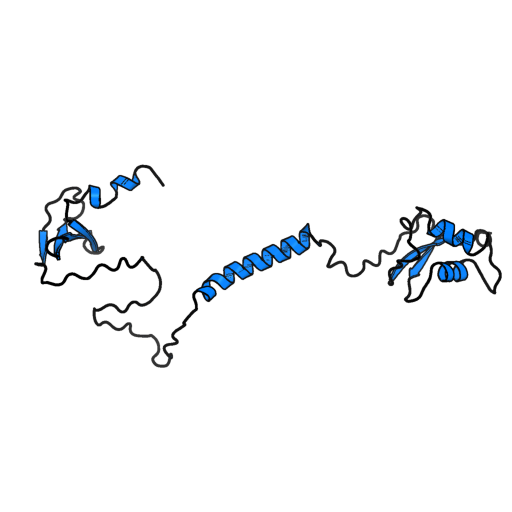 1 197 ? 7.384 -4.362 -16.759 1.00 87.25 197 VAL A N 1
ATOM 1564 C CA . VAL A 1 197 ? 6.569 -4.874 -17.868 1.00 87.25 197 VAL A CA 1
ATOM 1565 C C . VAL A 1 197 ? 5.207 -4.177 -17.876 1.00 87.25 197 VAL A C 1
ATOM 1567 O O . VAL A 1 197 ? 4.521 -4.144 -16.854 1.00 87.25 197 VAL A O 1
ATOM 1570 N N . GLY A 1 198 ? 4.805 -3.676 -19.044 1.00 82.19 198 GLY A N 1
ATOM 1571 C CA . GLY A 1 198 ? 3.548 -2.953 -19.250 1.00 82.19 198 GLY A CA 1
ATOM 1572 C C . GLY A 1 198 ? 3.661 -1.430 -19.156 1.00 82.19 198 GLY A C 1
ATOM 1573 O O . GLY A 1 198 ? 2.742 -0.738 -19.599 1.00 82.19 198 GLY A O 1
ATOM 1574 N N . ASP A 1 199 ? 4.782 -0.894 -18.668 1.00 85.06 199 ASP A N 1
ATOM 1575 C CA . ASP A 1 199 ? 5.016 0.550 -18.676 1.00 85.06 199 ASP A CA 1
ATOM 1576 C C . ASP A 1 199 ? 5.367 1.054 -20.081 1.00 85.06 199 ASP A C 1
ATOM 1578 O O . ASP A 1 199 ? 5.959 0.345 -20.904 1.00 85.06 199 ASP A O 1
ATOM 1582 N N . GLY A 1 200 ? 4.955 2.290 -20.368 1.00 85.62 200 GLY A N 1
ATOM 1583 C CA . GLY A 1 200 ? 5.320 2.992 -21.591 1.00 85.62 200 GLY A CA 1
ATOM 1584 C C . GLY A 1 200 ? 6.580 3.823 -21.375 1.00 85.62 200 GLY A C 1
ATOM 1585 O O . GLY A 1 200 ? 6.717 4.479 -20.347 1.00 85.62 200 GLY A O 1
ATOM 1586 N N . ILE A 1 201 ? 7.471 3.835 -22.360 1.00 87.94 201 ILE A N 1
ATOM 1587 C CA . ILE A 1 201 ? 8.661 4.690 -22.393 1.00 87.94 201 ILE A CA 1
ATOM 1588 C C . ILE A 1 201 ? 8.717 5.471 -23.706 1.00 87.94 201 ILE A C 1
ATOM 1590 O O . ILE A 1 201 ? 8.232 5.004 -24.738 1.00 87.94 201 ILE A O 1
ATOM 1594 N N . CYS A 1 202 ? 9.316 6.655 -23.677 1.00 88.25 202 CYS A N 1
ATOM 1595 C CA . CYS A 1 202 ? 9.561 7.478 -24.854 1.00 88.25 202 CYS A CA 1
ATOM 1596 C C . CYS A 1 202 ? 10.913 7.106 -25.467 1.00 88.25 202 CYS A C 1
ATOM 1598 O O . CYS A 1 202 ? 11.960 7.315 -24.857 1.00 88.25 202 CYS A O 1
ATOM 1600 N N . VAL A 1 203 ? 10.897 6.545 -26.675 1.00 89.00 203 VAL A N 1
ATOM 1601 C CA . VAL A 1 203 ? 12.103 6.114 -27.389 1.00 89.00 203 VAL A CA 1
ATOM 1602 C C . VAL A 1 203 ? 12.404 7.105 -28.516 1.00 89.00 203 VAL A C 1
ATOM 1604 O O . VAL A 1 203 ? 11.523 7.367 -29.345 1.00 89.00 203 VAL A O 1
ATOM 1607 N N . PRO A 1 204 ? 13.625 7.664 -28.591 1.00 86.06 204 PRO A N 1
ATOM 1608 C CA . PRO A 1 204 ? 13.985 8.614 -29.637 1.00 86.06 204 PRO A CA 1
ATOM 1609 C C . PRO A 1 204 ? 14.026 7.943 -31.014 1.00 86.06 204 PRO A C 1
ATOM 1611 O O . PRO A 1 204 ? 14.322 6.756 -31.135 1.00 86.06 204 PRO A O 1
ATOM 1614 N N . ILE A 1 205 ? 13.762 8.707 -32.068 1.00 82.19 205 ILE A N 1
ATOM 1615 C CA . ILE A 1 205 ? 13.819 8.288 -33.471 1.00 82.19 205 ILE A CA 1
ATOM 1616 C C . ILE A 1 205 ? 15.126 8.832 -34.079 1.00 82.19 205 ILE A C 1
ATOM 1618 O O . ILE A 1 205 ? 15.489 9.986 -33.824 1.00 82.19 205 ILE A O 1
ATOM 1622 N N . PRO A 1 206 ? 15.872 8.046 -34.879 1.00 75.69 206 PRO A N 1
ATOM 1623 C CA . PRO A 1 206 ? 17.107 8.524 -35.494 1.00 75.69 206 PRO A CA 1
ATOM 1624 C C . PRO A 1 206 ? 16.829 9.673 -36.478 1.00 75.69 206 PRO A C 1
ATOM 1626 O O . PRO A 1 206 ? 16.051 9.529 -37.415 1.00 75.69 206 PRO A O 1
ATOM 1629 N N . GLN A 1 207 ? 17.539 10.797 -36.337 1.00 65.25 207 GLN A N 1
ATOM 1630 C CA . GLN A 1 207 ? 17.324 12.028 -37.125 1.00 65.25 207 GLN A CA 1
ATOM 1631 C C . GLN A 1 207 ? 17.404 11.865 -38.658 1.00 65.25 207 GLN A C 1
ATOM 1633 O O . GLN A 1 207 ? 16.932 12.728 -39.392 1.00 65.25 207 GLN A O 1
ATOM 1638 N N . SER A 1 208 ? 17.956 10.759 -39.171 1.00 60.84 208 SER A N 1
ATOM 1639 C CA . SER A 1 208 ? 17.964 10.449 -40.608 1.00 60.84 208 SER A CA 1
ATOM 1640 C C . SER A 1 208 ? 16.579 10.149 -41.201 1.00 60.84 208 SER A C 1
ATOM 1642 O O . SER A 1 208 ? 16.481 9.981 -42.411 1.00 60.84 208 SER A O 1
ATOM 1644 N N . SER A 1 209 ? 15.531 10.018 -40.379 1.00 54.28 209 SER A N 1
ATOM 1645 C CA . SER A 1 209 ? 14.157 9.756 -40.831 1.00 54.28 209 SER A CA 1
ATOM 1646 C C . SER A 1 209 ? 13.252 10.994 -40.885 1.00 54.28 209 SER A C 1
ATOM 1648 O O . SER A 1 209 ? 12.086 10.844 -41.232 1.00 54.28 209 SER A O 1
ATOM 1650 N N . ILE A 1 210 ? 13.750 12.187 -40.532 1.00 53.06 210 ILE A N 1
ATOM 1651 C CA . ILE A 1 210 ? 12.980 13.453 -40.489 1.00 53.06 210 ILE A CA 1
ATOM 1652 C C . ILE A 1 210 ? 13.307 14.330 -41.724 1.00 53.06 210 ILE A C 1
ATOM 1654 O O . ILE A 1 210 ? 13.318 15.555 -41.655 1.00 53.06 210 ILE A O 1
ATOM 1658 N N . ALA A 1 211 ? 13.635 13.707 -42.860 1.00 41.53 211 ALA A N 1
ATOM 1659 C CA . ALA A 1 211 ? 13.892 14.398 -44.129 1.00 41.53 211 ALA A CA 1
ATOM 1660 C C . ALA A 1 211 ? 12.672 14.346 -45.054 1.00 41.53 211 ALA A C 1
ATOM 1662 O O . ALA A 1 211 ? 12.084 13.247 -45.177 1.00 41.53 211 ALA A O 1
#

Secondary structure (DSSP, 8-state):
--TTGGGSSHHHHSPTTEEEEEEETTTTEEEEEETTT--EEEPPTT-TTPPPEEEE---S------------SS----TT------S-TT---------THHHHHHHHHHHHHHHHHHIIIII-TTTT----------S-TTTEEEEEPPTT--HHHHHHHHHEETTEE-TT-HHHHHHHHHSSSTTSS--TTSPPTT-EEEEEPPGGG--

Organism: NCBI:txid181124

Radius of gyration: 43.14 Å; chains: 1; bounding box: 71×44×109 Å

pLDDT: mean 72.0, std 15.62, range [36.81, 95.06]

Sequence (211 aa):
MGRWTQYDEDSHRLPEGFKRVGYDSDRQIYIFEDTNDGSTWEGQEGEEFGEMRKVSNGSGRPRQREEDDVEYGAASGRSDGYERLSSDPNQPTRSFRAGPYRTLFPFFLIIAVVLLLVWRTVIAPNWTAGPHHKLPTCANPDQTHIHIIANGDTCWDICERSWCRGGVCSGGGVQKCLEVLEEENENDALDCKQLVVGDGICVPIPQSSIA

Foldseek 3Di:
DDPCVVCVDPVNQDDPQKDFDDADPVQRWTWIARNPFRWIWIADHPDSDGDIDTDGGRDDDPPPDPVPDPPPDDDPDDPPPDDPPDPDPPDPPPPPCVPPCVVVVVVVVVVVVVVVVCCCVPVNVCPPVPPPQPQQDAPDVLWWDKDAAAPPDFLLNVLCVQQPDPNDGAAPGSVVQVVVQQPCDSANRDDRVDDDHGHIDIGTHHPVVND